Protein AF-A0A2H0P9A6-F1 (afdb_monomer)

Radius of gyration: 20.05 Å; Cα contacts (8 Å, |Δi|>4): 369; chains: 1; bounding box: 67×40×47 Å

Solvent-accessible surface area (backbone atoms only — not comparable to full-atom values): 10075 Å² total; per-residue (Å²): 142,82,85,82,81,81,79,81,75,88,81,71,80,74,63,60,64,73,68,28,63,44,79,43,73,36,46,84,89,43,34,37,61,56,49,18,56,70,42,28,70,55,41,87,53,41,65,61,36,49,79,64,38,89,69,97,57,93,54,85,59,66,42,59,58,75,40,78,40,44,36,51,47,84,50,37,31,44,60,74,51,48,28,30,29,72,39,68,37,82,55,30,33,30,27,52,64,94,47,92,63,74,41,80,54,51,77,70,37,77,40,39,48,51,19,33,43,33,20,35,76,91,4,37,36,28,39,34,38,70,85,56,65,68,31,36,38,36,46,51,12,29,34,30,36,37,30,68,88,57,98,26,44,31,35,44,77,42,68,46,72,52,58,92,85,61,46,70,38,64,72,79,80,81,78,78,130

Foldseek 3Di:
DDDDDPPDDPPDPPPLLQPQWDKDAAAVPDWLLNVLVQFFPDSVVSVVQVVQDDDPDPDSGGDDGGDITTHRNVGTDLQPFWKFFQDKDDAKWKDAQPDPDIDGDDGRDTAGAFIKIFAAPPMKIWIGGRSDDIKIFDHGWMKGAHGPPPPFGIETADDDMDDDPGGYHYDDDPPDD

Sequence (177 aa):
MVLLLMTAAPGRAASAAERSFQIVVVKPGDTMWAIANKYLKDPSRWDEILKHNRLPTRDPTVALPGMTLRVPVHLIKAQLRAAYLVYAINRVLYRRKDTASWKSGQLKLELFQGDTVRTLDGSKARVKLLDKEVLSLEPNSMAVIKPLGGGGDLELKAGSVFAGHARVVTASARVTP

Secondary structure (DSSP, 8-state):
------------GGGSGGG-EEEEEPPTT--HHHHHHHHBSSGGGHHHHHHT---SSS-TT---TT-EEEEEGGGB-GGG--EEEEEEES-EEEE-TT----EE--TT-EE-TT-EEEE-TT-EEEEEETTSPEEEE-TT-EEEEPPTTSS-SEEEEES-EE-SSS-EEE-------

Nearest PDB structures (foldseek):
  8zex-assembly1_A  TM=8.232E-01  e=4.909E-02  Escherichia coli
  5ix9-assembly1_A  TM=8.785E-01  e=4.909E-02  Marinomonas primoryensis
  8kea-assembly1_L  TM=5.862E-01  e=7.637E-02  unclassified Caudoviricetes
  7vcm-assembly2_B  TM=3.753E-01  e=5.098E-03  Aequorea victoria
  7vcm-assembly1_A  TM=3.754E-01  e=7.931E-03  Aequorea victoria

Mean predicted aligned error: 10.47 Å

Structure (mmCIF, N/CA/C/O backbone):
data_AF-A0A2H0P9A6-F1
#
_entry.id   AF-A0A2H0P9A6-F1
#
loop_
_atom_site.group_PDB
_atom_site.id
_atom_site.type_symbol
_atom_site.label_atom_id
_atom_site.label_alt_id
_atom_site.label_comp_id
_atom_site.label_asym_id
_atom_site.label_entity_id
_atom_site.label_seq_id
_atom_site.pdbx_PDB_ins_code
_atom_site.Cartn_x
_atom_site.Cartn_y
_atom_site.Cartn_z
_atom_site.occupancy
_atom_site.B_iso_or_equiv
_atom_site.auth_seq_id
_atom_site.auth_comp_id
_atom_site.auth_asym_id
_atom_site.auth_atom_id
_atom_site.pdbx_PDB_model_num
ATOM 1 N N . MET A 1 1 ? -46.552 26.566 -25.508 1.00 46.19 1 MET A N 1
ATOM 2 C CA . MET A 1 1 ? -46.021 25.244 -25.121 1.00 46.19 1 MET A CA 1
ATOM 3 C C . MET A 1 1 ? -44.805 24.956 -25.991 1.00 46.19 1 MET A C 1
ATOM 5 O O . MET A 1 1 ? -44.979 24.565 -27.133 1.00 46.19 1 MET A O 1
ATOM 9 N N . VAL A 1 2 ? -43.592 25.234 -25.507 1.00 38.06 2 VAL A N 1
ATOM 10 C CA . VAL A 1 2 ? -42.348 24.772 -26.146 1.00 38.06 2 VAL A CA 1
ATOM 11 C C . VAL A 1 2 ? -41.468 24.237 -25.025 1.00 38.06 2 VAL A C 1
ATOM 13 O O . VAL A 1 2 ? -40.989 24.983 -24.176 1.00 38.06 2 VAL A O 1
ATOM 16 N N . LEU A 1 3 ? -41.385 22.912 -24.975 1.00 41.00 3 LEU A N 1
ATOM 17 C CA . LEU A 1 3 ? -40.640 22.123 -24.008 1.00 41.00 3 LEU A CA 1
ATOM 18 C C . LEU A 1 3 ? -39.182 22.059 -24.481 1.00 41.00 3 LEU A C 1
ATOM 20 O O . LEU A 1 3 ? -38.892 21.422 -25.491 1.00 41.00 3 LEU A O 1
ATOM 24 N N . LEU A 1 4 ? -38.271 22.733 -23.780 1.00 42.53 4 LEU A N 1
ATOM 25 C CA . LEU A 1 4 ? -36.837 22.637 -24.046 1.00 42.53 4 LEU A CA 1
ATOM 26 C C . LEU A 1 4 ? -36.294 21.391 -23.328 1.00 42.53 4 LEU A C 1
ATOM 28 O O . LEU A 1 4 ? -36.087 21.409 -22.115 1.00 42.53 4 LEU A O 1
ATOM 32 N N . LEU A 1 5 ? -36.095 20.293 -24.064 1.00 45.34 5 LEU A N 1
ATOM 33 C CA . LEU A 1 5 ? -35.365 19.132 -23.552 1.00 45.34 5 LEU A CA 1
ATOM 34 C C . LEU A 1 5 ? -33.891 19.512 -23.351 1.00 45.34 5 LEU A C 1
ATOM 36 O O . LEU A 1 5 ? -33.127 19.634 -24.306 1.00 45.34 5 LEU A O 1
ATOM 40 N N . MET A 1 6 ? -33.483 19.654 -22.093 1.00 45.12 6 MET A N 1
ATOM 41 C CA . MET A 1 6 ? -32.078 19.617 -21.692 1.00 45.12 6 MET A CA 1
ATOM 42 C C . MET A 1 6 ? -31.588 18.167 -21.792 1.00 45.12 6 MET A C 1
ATOM 44 O O . MET A 1 6 ? -31.794 17.363 -20.885 1.00 45.12 6 MET A O 1
ATOM 48 N N . THR A 1 7 ? -30.956 17.804 -22.907 1.00 50.25 7 THR A N 1
ATOM 49 C CA . THR A 1 7 ? -30.223 16.537 -23.021 1.00 50.25 7 THR A CA 1
ATOM 50 C C . THR A 1 7 ? -28.985 16.593 -22.127 1.00 50.25 7 THR A C 1
ATOM 52 O O . THR A 1 7 ? -27.990 17.232 -22.469 1.00 50.25 7 THR A O 1
ATOM 55 N N . ALA A 1 8 ? -29.036 15.923 -20.977 1.00 51.16 8 ALA A N 1
ATOM 56 C CA . ALA A 1 8 ? -27.859 15.670 -20.157 1.00 51.16 8 ALA A CA 1
ATOM 57 C C . ALA A 1 8 ? -26.932 14.688 -20.894 1.00 51.16 8 ALA A C 1
ATOM 59 O O . ALA A 1 8 ? -27.245 13.507 -21.040 1.00 51.16 8 ALA A O 1
ATOM 60 N N . ALA A 1 9 ? -25.789 15.172 -21.382 1.00 50.53 9 ALA A N 1
ATOM 61 C CA . ALA A 1 9 ? -24.737 14.309 -21.907 1.00 50.53 9 ALA A CA 1
ATOM 62 C C . ALA A 1 9 ? -24.055 13.556 -20.744 1.00 50.53 9 ALA A C 1
ATOM 64 O O . ALA A 1 9 ? -23.668 14.196 -19.761 1.00 50.53 9 ALA A O 1
ATOM 65 N N . PRO A 1 10 ? -23.839 12.227 -20.828 1.00 47.88 10 PRO A N 1
ATOM 66 C CA . PRO A 1 10 ? -23.075 11.497 -19.826 1.00 47.88 10 PRO A CA 1
ATOM 67 C C . PRO A 1 10 ? -21.586 11.827 -20.008 1.00 47.88 10 PRO A C 1
ATOM 69 O O . PRO A 1 10 ? -20.850 11.192 -20.764 1.00 47.88 10 PRO A O 1
ATOM 72 N N . GLY A 1 11 ? -21.132 12.876 -19.329 1.00 45.59 11 GLY A N 1
ATOM 73 C CA . GLY A 1 11 ? -19.738 13.299 -19.301 1.00 45.59 11 GLY A CA 1
ATOM 74 C C . GLY A 1 11 ? -18.847 12.328 -18.522 1.00 45.59 11 GLY A C 1
ATOM 75 O O . GLY A 1 11 ? -18.598 12.510 -17.339 1.00 45.59 11 GLY A O 1
ATOM 76 N N . ARG A 1 12 ? -18.305 11.331 -19.228 1.00 50.91 12 ARG A N 1
ATOM 77 C CA . ARG A 1 12 ? -16.889 10.915 -19.155 1.00 50.91 12 ARG A CA 1
ATOM 78 C C . ARG A 1 12 ? -16.314 10.546 -17.772 1.00 50.91 12 ARG A C 1
ATOM 80 O O . ARG A 1 12 ? -15.232 10.996 -17.407 1.00 50.91 12 ARG A O 1
ATOM 87 N N . ALA A 1 13 ? -16.933 9.597 -17.071 1.00 46.88 13 ALA A N 1
ATOM 88 C CA . ALA A 1 13 ? -16.295 8.916 -15.933 1.00 46.88 13 ALA A CA 1
ATOM 89 C C . ALA A 1 13 ? -15.175 7.921 -16.343 1.00 46.88 13 ALA A C 1
ATOM 91 O O . ALA A 1 13 ? -14.408 7.465 -15.500 1.00 46.88 13 ALA A O 1
ATOM 92 N N . ALA A 1 14 ? -15.029 7.602 -17.637 1.00 43.25 14 ALA A N 1
ATOM 93 C CA . ALA A 1 14 ? -14.083 6.589 -18.125 1.00 43.25 14 ALA A CA 1
ATOM 94 C C . ALA A 1 14 ? -12.594 7.006 -18.106 1.00 43.25 14 ALA A C 1
ATOM 96 O O . ALA A 1 14 ? -11.722 6.169 -18.288 1.00 43.25 14 ALA A O 1
ATOM 97 N N . SER A 1 15 ? -12.261 8.280 -17.869 1.00 50.50 15 SER A N 1
ATOM 98 C CA . SER A 1 15 ? -10.919 8.799 -18.189 1.00 50.50 15 SER A CA 1
ATOM 99 C C . SER A 1 15 ? -9.924 8.860 -17.018 1.00 50.50 15 SER A C 1
ATOM 101 O O . SER A 1 15 ? -8.741 9.126 -17.236 1.00 50.50 15 SER A O 1
ATOM 103 N N . ALA A 1 16 ? -10.371 8.644 -15.778 1.00 48.28 16 ALA A N 1
ATOM 104 C CA . ALA A 1 16 ? -9.491 8.709 -14.606 1.00 48.28 16 ALA A CA 1
ATOM 105 C C . ALA A 1 16 ? -8.728 7.391 -14.380 1.00 48.28 16 ALA A C 1
ATOM 107 O O . ALA A 1 16 ? -7.517 7.421 -14.183 1.00 48.28 16 ALA A O 1
ATOM 108 N N . ALA A 1 17 ? -9.409 6.245 -14.506 1.00 47.06 17 ALA A N 1
ATOM 109 C CA . ALA A 1 17 ? -8.803 4.919 -14.338 1.00 47.06 17 ALA A CA 1
ATOM 110 C C . ALA A 1 17 ? -7.767 4.581 -15.432 1.00 47.06 17 ALA A C 1
ATOM 112 O O . ALA A 1 17 ? -6.837 3.810 -15.201 1.00 47.06 17 ALA A O 1
ATOM 113 N N . GLU A 1 18 ? -7.881 5.189 -16.618 1.00 51.94 18 GLU A N 1
ATOM 114 C CA . GLU A 1 18 ? -6.907 5.016 -17.705 1.00 51.94 18 GLU A CA 1
ATOM 115 C C . GLU A 1 18 ? -5.596 5.790 -17.477 1.00 51.94 18 GLU A C 1
ATOM 117 O O . GLU A 1 18 ? -4.582 5.454 -18.085 1.00 51.94 18 GLU A O 1
ATOM 122 N N . ARG A 1 19 ? -5.576 6.797 -16.588 1.00 61.22 19 ARG A N 1
ATOM 123 C CA . ARG A 1 19 ? -4.397 7.654 -16.337 1.00 61.22 19 ARG A CA 1
ATOM 124 C C . ARG A 1 19 ? -3.768 7.478 -14.955 1.00 61.22 19 ARG A C 1
ATOM 126 O O . ARG A 1 19 ? -2.897 8.264 -14.579 1.00 61.22 19 ARG A O 1
ATOM 133 N N . SER A 1 20 ? -4.178 6.470 -14.193 1.00 76.94 20 SER A N 1
ATOM 134 C CA . SER A 1 20 ? -3.507 6.106 -12.946 1.00 76.94 20 SER A CA 1
ATOM 135 C C . SER A 1 20 ? -2.128 5.513 -13.254 1.00 76.94 20 SER A C 1
ATOM 137 O O . SER A 1 20 ? -2.007 4.605 -14.082 1.00 76.94 20 SER A O 1
ATOM 139 N N . PHE A 1 21 ? -1.090 5.965 -12.546 1.00 83.50 21 PHE A N 1
ATOM 140 C CA . PHE A 1 21 ? 0.263 5.409 -12.640 1.00 83.50 21 PHE A CA 1
ATOM 141 C C . PHE A 1 21 ? 0.751 4.940 -11.269 1.00 83.50 21 PHE A C 1
ATOM 143 O O . PHE A 1 21 ? 0.582 5.649 -10.277 1.00 83.50 21 PHE A O 1
ATOM 150 N N . GLN A 1 22 ? 1.418 3.788 -11.229 1.00 85.38 22 GLN A N 1
ATOM 151 C CA . GLN A 1 22 ? 2.238 3.365 -10.097 1.00 85.38 22 GLN A CA 1
ATOM 152 C C . GLN A 1 22 ? 3.686 3.762 -10.350 1.00 85.38 22 GLN A C 1
ATOM 154 O O . GLN A 1 22 ? 4.204 3.561 -11.449 1.00 85.38 22 GLN A O 1
ATOM 159 N N . ILE A 1 23 ? 4.335 4.317 -9.330 1.00 87.12 23 ILE A N 1
ATOM 160 C CA . ILE A 1 23 ? 5.756 4.641 -9.390 1.00 87.12 23 ILE A CA 1
ATOM 161 C C . ILE A 1 23 ? 6.546 3.408 -8.963 1.00 87.12 23 ILE A C 1
ATOM 163 O O . ILE A 1 23 ? 6.385 2.919 -7.849 1.00 87.12 23 ILE A O 1
ATOM 167 N N . VAL A 1 24 ? 7.396 2.913 -9.855 1.00 86.50 24 VAL A N 1
ATOM 168 C CA . VAL A 1 24 ? 8.308 1.799 -9.604 1.00 86.50 24 VAL A CA 1
ATOM 169 C C . VAL A 1 24 ? 9.732 2.336 -9.598 1.00 86.50 24 VAL A C 1
ATOM 171 O O . VAL A 1 24 ? 10.164 2.953 -10.567 1.00 86.50 24 VAL A O 1
ATOM 174 N N . VAL A 1 25 ? 10.467 2.102 -8.511 1.00 87.56 25 VAL A N 1
ATOM 175 C CA . VAL A 1 25 ? 11.896 2.438 -8.431 1.00 87.56 25 VAL A CA 1
ATOM 176 C C . VAL A 1 25 ? 12.707 1.279 -8.994 1.00 87.56 25 VAL A C 1
ATOM 178 O O . VAL A 1 25 ? 12.562 0.142 -8.538 1.00 87.56 25 VAL A O 1
ATOM 181 N N . VAL A 1 26 ? 13.560 1.577 -9.968 1.00 86.06 26 VAL A N 1
ATOM 182 C CA . VAL A 1 26 ? 14.470 0.607 -10.580 1.00 86.06 26 VAL A CA 1
ATOM 183 C C . VAL A 1 26 ? 15.598 0.289 -9.611 1.00 86.06 26 VAL A C 1
ATOM 185 O O . VAL A 1 26 ? 16.267 1.196 -9.111 1.00 86.06 26 VAL A O 1
ATOM 188 N N . LYS A 1 27 ? 15.817 -0.995 -9.329 1.00 85.25 27 LYS A N 1
ATOM 189 C CA . LYS A 1 27 ? 16.903 -1.440 -8.451 1.00 85.25 27 LYS A CA 1
ATOM 190 C C . LYS A 1 27 ? 18.159 -1.784 -9.259 1.00 85.25 27 LYS A C 1
ATOM 192 O O . LYS A 1 27 ? 18.058 -2.074 -10.450 1.00 85.25 27 LYS A O 1
ATOM 197 N N . PRO A 1 28 ? 19.350 -1.777 -8.634 1.00 82.50 28 PRO A N 1
ATOM 198 C CA . PRO A 1 28 ? 20.557 -2.299 -9.269 1.00 82.50 28 PRO A CA 1
ATOM 199 C C . PRO A 1 28 ? 20.334 -3.719 -9.805 1.00 82.50 28 PRO A C 1
ATOM 201 O O . PRO A 1 28 ? 19.899 -4.592 -9.058 1.00 82.50 28 PRO A O 1
ATOM 204 N N . GLY A 1 29 ? 20.608 -3.929 -11.095 1.00 80.50 29 GLY A N 1
ATOM 205 C CA . GLY A 1 29 ? 20.412 -5.213 -11.781 1.00 80.50 29 GLY A CA 1
ATOM 206 C C . GLY A 1 29 ? 19.029 -5.427 -12.410 1.00 80.50 29 GLY A C 1
ATOM 207 O O . GLY A 1 29 ? 18.850 -6.414 -13.121 1.00 80.50 29 GLY A O 1
ATOM 208 N N . ASP A 1 30 ? 18.064 -4.522 -12.210 1.00 83.56 30 ASP A N 1
ATOM 209 C CA . ASP A 1 30 ? 16.788 -4.577 -12.928 1.00 83.56 30 ASP A CA 1
ATOM 210 C C . ASP A 1 30 ? 16.977 -4.158 -14.398 1.00 83.56 30 ASP A C 1
ATOM 212 O O . ASP A 1 30 ? 17.617 -3.154 -14.704 1.00 83.56 30 ASP A O 1
ATOM 216 N N . THR A 1 31 ? 16.359 -4.896 -15.320 1.00 84.62 31 THR A N 1
ATOM 217 C CA . THR A 1 31 ? 16.221 -4.508 -16.734 1.00 84.62 31 THR A CA 1
ATOM 218 C C . THR A 1 31 ? 14.779 -4.117 -17.034 1.00 84.62 31 THR A C 1
ATOM 220 O O . THR A 1 31 ? 13.865 -4.492 -16.294 1.00 84.62 31 THR A O 1
ATOM 223 N N . MET A 1 32 ? 14.533 -3.405 -18.141 1.00 83.94 32 MET A N 1
ATOM 224 C CA . MET A 1 32 ? 13.158 -3.064 -18.529 1.00 83.94 32 MET A CA 1
ATOM 225 C C . MET A 1 32 ? 12.298 -4.323 -18.697 1.00 83.94 32 MET A C 1
ATOM 227 O O . MET A 1 32 ? 11.159 -4.373 -18.237 1.00 83.94 32 MET A O 1
ATOM 231 N N . TRP A 1 33 ? 12.888 -5.379 -19.264 1.00 85.00 33 TRP A N 1
ATOM 232 C CA . TRP A 1 33 ? 12.245 -6.681 -19.397 1.00 85.00 33 TRP A CA 1
ATOM 233 C C . TRP A 1 33 ? 11.954 -7.333 -18.039 1.00 85.00 33 TRP A C 1
ATOM 235 O O . TRP A 1 33 ? 10.846 -7.815 -17.821 1.00 85.00 33 TRP A O 1
ATOM 245 N N . ALA A 1 34 ? 12.896 -7.307 -17.090 1.00 87.12 34 ALA A N 1
ATOM 246 C CA . ALA A 1 34 ? 12.676 -7.869 -15.756 1.00 87.12 34 ALA A CA 1
ATOM 247 C C . ALA A 1 34 ? 11.568 -7.123 -14.994 1.00 87.12 34 ALA A C 1
ATOM 249 O O . ALA A 1 34 ? 10.718 -7.747 -14.353 1.00 87.12 34 ALA A O 1
ATOM 250 N N . ILE A 1 35 ? 11.528 -5.792 -15.107 1.00 87.56 35 ILE A N 1
ATOM 251 C CA . ILE A 1 35 ? 10.470 -4.950 -14.536 1.00 87.56 35 ILE A CA 1
ATOM 252 C C . ILE A 1 35 ? 9.131 -5.287 -15.190 1.00 87.56 35 ILE A C 1
ATOM 254 O O . ILE A 1 35 ? 8.151 -5.537 -14.487 1.00 87.56 35 ILE A O 1
ATOM 258 N N . ALA A 1 36 ? 9.085 -5.356 -16.518 1.00 88.44 36 ALA A N 1
ATOM 259 C CA . ALA A 1 36 ? 7.877 -5.711 -17.243 1.00 88.44 36 ALA A CA 1
ATOM 260 C C . ALA A 1 36 ? 7.364 -7.099 -16.837 1.00 88.44 36 ALA A C 1
ATOM 262 O O . ALA A 1 36 ? 6.202 -7.247 -16.468 1.00 88.44 36 ALA A O 1
ATOM 263 N N . ASN A 1 37 ? 8.252 -8.092 -16.786 1.00 89.25 37 ASN A N 1
ATOM 264 C CA . ASN A 1 37 ? 7.927 -9.453 -16.377 1.00 89.25 37 ASN A CA 1
ATOM 265 C C . ASN A 1 37 ? 7.405 -9.530 -14.937 1.00 89.25 37 ASN A C 1
ATOM 267 O O . ASN A 1 37 ? 6.479 -10.286 -14.623 1.00 89.25 37 ASN A O 1
ATOM 271 N N . LYS A 1 38 ? 7.969 -8.714 -14.046 1.00 87.75 38 LYS A N 1
ATOM 272 C CA . LYS A 1 38 ? 7.535 -8.636 -12.657 1.00 87.75 38 LYS A CA 1
ATOM 273 C C . LYS A 1 38 ? 6.156 -7.997 -12.548 1.00 87.75 38 LYS A C 1
ATOM 275 O O . LYS A 1 38 ? 5.247 -8.648 -12.033 1.00 87.75 38 LYS A O 1
ATOM 280 N N . TYR A 1 39 ? 5.993 -6.770 -13.045 1.00 87.19 39 TYR A N 1
ATOM 281 C CA . TYR A 1 39 ? 4.834 -5.921 -12.763 1.00 87.19 39 TYR A CA 1
ATOM 282 C C . TYR A 1 39 ? 3.679 -6.058 -13.759 1.00 87.19 39 TYR A C 1
ATOM 284 O O . TYR A 1 39 ? 2.529 -5.987 -13.328 1.00 87.19 39 TYR A O 1
ATOM 292 N N . LEU A 1 40 ? 3.936 -6.246 -15.056 1.00 89.00 40 LEU A N 1
ATOM 293 C CA . LEU A 1 40 ? 2.892 -6.222 -16.087 1.00 89.00 40 LEU A CA 1
ATOM 294 C C . LEU A 1 40 ? 2.152 -7.550 -16.192 1.00 89.00 40 LEU A C 1
ATOM 296 O O . LEU A 1 40 ? 2.744 -8.616 -16.073 1.00 89.00 40 LEU A O 1
ATOM 300 N N . LYS A 1 41 ? 0.850 -7.490 -16.479 1.00 88.88 41 LYS A N 1
ATOM 301 C CA . LYS A 1 41 ? 0.044 -8.666 -16.840 1.00 88.88 41 LYS A CA 1
ATOM 302 C C . LYS A 1 41 ? 0.598 -9.368 -18.081 1.00 88.88 41 LYS A C 1
ATOM 304 O O . LYS A 1 41 ? 0.613 -10.590 -18.117 1.00 88.88 41 LYS A O 1
ATOM 309 N N . ASP A 1 42 ? 1.047 -8.576 -19.052 1.00 89.00 42 ASP A N 1
ATOM 310 C CA . ASP A 1 42 ? 1.688 -9.019 -20.288 1.00 89.00 42 ASP A CA 1
ATOM 311 C C . ASP A 1 42 ? 3.087 -8.379 -20.372 1.00 89.00 42 ASP A C 1
ATOM 313 O O . ASP A 1 42 ? 3.185 -7.167 -20.601 1.00 89.00 42 ASP A O 1
ATOM 317 N N . PRO A 1 43 ? 4.165 -9.155 -20.151 1.00 87.31 43 PRO A N 1
ATOM 318 C CA . PRO A 1 43 ? 5.541 -8.659 -20.198 1.00 87.31 43 PRO A CA 1
ATOM 319 C C . PRO A 1 43 ? 5.940 -8.074 -21.558 1.00 87.31 43 PRO A C 1
ATOM 321 O O . PRO A 1 43 ? 6.826 -7.225 -21.618 1.00 87.31 43 PRO A O 1
ATOM 324 N N . SER A 1 44 ? 5.273 -8.485 -22.643 1.00 87.31 44 SER A N 1
ATOM 325 C CA . SER A 1 44 ? 5.554 -8.013 -24.006 1.00 87.31 44 SER A CA 1
ATOM 326 C C . SER A 1 44 ? 5.175 -6.545 -24.202 1.00 87.31 44 SER A C 1
ATOM 328 O O . SER A 1 44 ? 5.642 -5.910 -25.135 1.00 87.31 44 SER A O 1
ATOM 330 N N . ARG A 1 45 ? 4.362 -5.979 -23.300 1.00 87.44 45 ARG A N 1
ATOM 331 C CA . ARG A 1 45 ? 3.918 -4.575 -23.330 1.00 87.44 45 ARG A CA 1
ATOM 332 C C . ARG A 1 45 ? 4.857 -3.629 -22.589 1.00 87.44 45 ARG A C 1
ATOM 334 O O . ARG A 1 45 ? 4.429 -2.586 -22.097 1.00 87.44 45 ARG A O 1
ATOM 341 N N . TRP A 1 46 ? 6.128 -3.984 -22.467 1.00 86.12 46 TRP A N 1
ATOM 342 C CA . TRP A 1 46 ? 7.132 -3.120 -21.854 1.00 86.12 46 TRP A CA 1
ATOM 343 C C . TRP A 1 46 ? 7.258 -1.774 -22.596 1.00 86.12 46 TRP A C 1
ATOM 345 O O . TRP A 1 46 ? 7.483 -0.753 -21.948 1.00 86.12 46 TRP A O 1
ATOM 355 N N . ASP A 1 47 ? 6.979 -1.729 -23.905 1.00 85.12 47 ASP A N 1
ATOM 356 C CA . ASP A 1 47 ? 6.900 -0.494 -24.701 1.00 85.12 47 ASP A CA 1
ATOM 357 C C . ASP A 1 47 ? 5.858 0.508 -24.178 1.00 85.12 47 ASP A C 1
ATOM 359 O O . ASP A 1 47 ? 6.043 1.721 -24.274 1.00 85.12 47 ASP A O 1
ATOM 363 N N . GLU A 1 48 ? 4.765 0.034 -23.572 1.00 86.69 48 GLU A N 1
ATOM 364 C CA . GLU A 1 48 ? 3.761 0.915 -22.965 1.00 86.69 48 GLU A CA 1
ATOM 365 C C . GLU A 1 48 ? 4.344 1.678 -21.771 1.00 86.69 48 GLU A C 1
ATOM 367 O O . GLU A 1 48 ? 4.003 2.838 -21.547 1.00 86.69 48 GLU A O 1
ATOM 372 N N . ILE A 1 49 ? 5.274 1.069 -21.023 1.00 86.12 49 ILE A N 1
ATOM 373 C CA . ILE A 1 49 ? 6.001 1.770 -19.959 1.00 86.12 49 ILE A CA 1
ATOM 374 C C . ILE A 1 49 ? 6.815 2.912 -20.580 1.00 86.12 49 ILE A C 1
ATOM 376 O O . ILE A 1 49 ? 6.792 4.026 -20.059 1.00 86.12 49 ILE A O 1
ATOM 380 N N . LEU A 1 50 ? 7.479 2.685 -21.717 1.00 83.62 50 LEU A N 1
ATOM 381 C CA . LEU A 1 50 ? 8.275 3.714 -22.395 1.00 83.62 50 LEU A CA 1
ATOM 382 C C . LEU A 1 50 ? 7.439 4.891 -22.886 1.00 83.62 50 LEU A C 1
ATOM 384 O O . LEU A 1 50 ? 7.845 6.037 -22.722 1.00 83.62 50 LEU A O 1
ATOM 388 N N . LYS A 1 51 ? 6.237 4.643 -23.414 1.00 84.94 51 LYS A N 1
ATOM 389 C CA . LYS A 1 51 ? 5.332 5.717 -23.868 1.00 84.94 51 LYS A CA 1
ATOM 390 C C . LYS A 1 51 ? 5.011 6.733 -22.767 1.00 84.94 51 LYS A C 1
ATOM 392 O O . LYS A 1 51 ? 4.712 7.890 -23.058 1.00 84.94 51 LYS 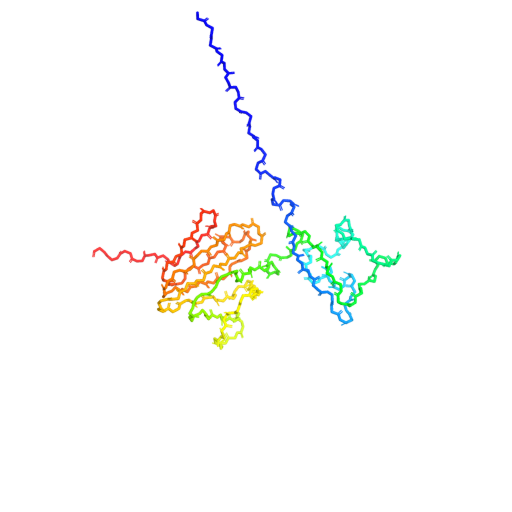A O 1
ATOM 397 N N . HIS A 1 52 ? 5.093 6.318 -21.503 1.00 84.06 52 HIS A N 1
ATOM 398 C CA . HIS A 1 52 ? 4.802 7.155 -20.341 1.00 84.06 52 HIS A CA 1
ATOM 399 C C . HIS A 1 52 ? 6.042 7.615 -19.562 1.00 84.06 52 HIS A C 1
ATOM 401 O O . HIS A 1 52 ? 5.898 8.365 -18.591 1.00 84.06 52 HIS A O 1
ATOM 407 N N . ASN A 1 53 ? 7.249 7.211 -19.973 1.00 83.94 53 ASN A N 1
ATOM 408 C CA . ASN A 1 53 ? 8.499 7.533 -19.289 1.00 83.94 53 ASN A CA 1
ATOM 409 C C . ASN A 1 53 ? 9.538 8.084 -20.261 1.00 83.94 53 ASN A C 1
ATOM 411 O O . ASN A 1 53 ? 9.843 7.484 -21.284 1.00 83.94 53 ASN A O 1
ATOM 415 N N . ARG A 1 54 ? 10.141 9.221 -19.911 1.00 76.50 54 ARG A N 1
ATOM 416 C CA . ARG A 1 54 ? 11.278 9.759 -20.663 1.00 76.50 54 ARG A CA 1
ATOM 417 C C . ARG A 1 54 ? 12.550 9.122 -20.126 1.00 76.50 54 ARG A C 1
ATOM 419 O O . ARG A 1 54 ? 12.992 9.481 -19.037 1.00 76.50 54 ARG A O 1
ATOM 426 N N . LEU A 1 55 ? 13.097 8.159 -20.863 1.00 74.19 55 LEU A N 1
ATOM 427 C CA . LEU A 1 55 ? 14.359 7.541 -20.479 1.00 74.19 55 LEU A CA 1
ATOM 428 C C . LEU A 1 55 ? 15.527 8.512 -20.709 1.00 74.19 55 LEU A C 1
ATOM 430 O O . LEU A 1 55 ? 15.545 9.225 -21.712 1.00 74.19 55 LEU A O 1
ATOM 434 N N . PRO A 1 56 ? 16.514 8.533 -19.799 1.00 66.38 56 PRO A N 1
ATOM 435 C CA . PRO A 1 56 ? 17.724 9.339 -19.953 1.00 66.38 56 PRO A CA 1
ATOM 436 C C . PRO A 1 56 ? 18.724 8.733 -20.952 1.00 66.38 56 PRO A C 1
ATOM 438 O O . PRO A 1 56 ? 19.713 9.374 -21.290 1.00 66.38 56 PRO A O 1
ATOM 441 N N . THR A 1 57 ? 18.488 7.500 -21.406 1.00 66.19 57 THR A N 1
ATOM 442 C CA . THR A 1 57 ? 19.343 6.771 -22.347 1.00 66.19 57 THR A CA 1
ATOM 443 C C . THR A 1 57 ? 18.662 6.613 -23.706 1.00 66.19 57 THR A C 1
ATOM 445 O O . THR A 1 57 ? 17.434 6.624 -23.803 1.00 66.19 57 THR A O 1
ATOM 448 N N . ARG A 1 58 ? 19.477 6.451 -24.755 1.00 67.06 58 ARG A N 1
ATOM 449 C CA . ARG A 1 58 ? 19.021 6.098 -26.106 1.00 67.06 58 ARG A CA 1
ATOM 450 C C . ARG A 1 58 ? 18.602 4.633 -26.215 1.00 67.06 58 ARG A C 1
ATOM 452 O O . ARG A 1 58 ? 17.840 4.312 -27.118 1.00 67.06 58 ARG A O 1
ATOM 459 N N . ASP A 1 59 ? 19.066 3.783 -25.297 1.00 72.94 59 ASP A N 1
ATOM 460 C CA . ASP A 1 59 ? 18.759 2.354 -25.270 1.00 72.94 59 ASP A CA 1
ATOM 461 C C . ASP A 1 59 ? 17.475 2.071 -24.470 1.00 72.94 59 ASP A C 1
ATOM 463 O O . ASP A 1 59 ? 17.489 2.119 -23.237 1.00 72.94 59 ASP A O 1
ATOM 467 N N . PRO A 1 60 ? 16.354 1.729 -25.131 1.00 68.50 60 PRO A N 1
ATOM 468 C CA . PRO A 1 60 ? 15.054 1.564 -24.477 1.00 68.50 60 PRO A CA 1
ATOM 469 C C . PRO A 1 60 ? 14.962 0.332 -23.558 1.00 68.50 60 PRO A C 1
ATOM 471 O O . PRO A 1 60 ? 14.027 0.203 -22.768 1.00 68.50 60 PRO A O 1
ATOM 474 N N . THR A 1 61 ? 15.926 -0.583 -23.652 1.00 70.44 61 THR A N 1
ATOM 475 C CA . THR A 1 61 ? 15.988 -1.837 -22.885 1.00 70.44 61 THR A CA 1
ATOM 476 C C . THR A 1 61 ? 16.660 -1.663 -21.520 1.00 70.44 61 THR A C 1
ATOM 478 O O . THR A 1 61 ? 16.446 -2.476 -20.610 1.00 70.44 61 THR A O 1
ATOM 481 N N . VAL A 1 62 ? 17.453 -0.600 -21.354 1.00 72.56 62 VAL A N 1
ATOM 482 C CA . VAL A 1 62 ? 18.256 -0.358 -20.155 1.00 72.56 62 VAL A CA 1
ATOM 483 C C . VAL A 1 62 ? 17.444 0.440 -19.144 1.00 72.56 62 VAL A C 1
ATOM 485 O O . VAL A 1 62 ? 17.063 1.588 -19.373 1.00 72.56 6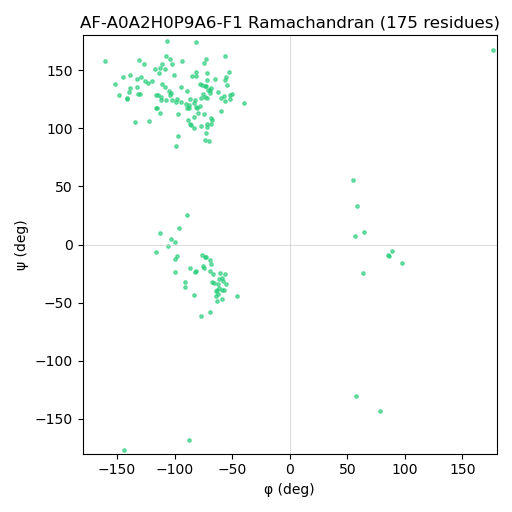2 VAL A O 1
ATOM 488 N N . ALA A 1 63 ? 17.209 -0.174 -17.986 1.00 76.00 63 ALA A N 1
ATOM 489 C CA . ALA A 1 63 ? 16.625 0.499 -16.844 1.00 76.00 63 ALA A CA 1
ATOM 490 C C . ALA A 1 63 ? 17.749 0.953 -15.898 1.00 76.00 63 ALA A C 1
ATOM 492 O O . ALA A 1 63 ? 18.439 0.122 -15.315 1.00 76.00 63 ALA A O 1
ATOM 493 N N . LEU A 1 64 ? 17.962 2.266 -15.755 1.00 78.81 64 LEU A N 1
ATOM 494 C CA . LEU A 1 64 ? 19.029 2.771 -14.887 1.00 78.81 64 LEU A CA 1
ATOM 495 C C . LEU A 1 64 ? 18.639 2.651 -13.403 1.00 78.81 64 LEU A C 1
ATOM 497 O O . LEU A 1 64 ? 17.567 3.129 -13.021 1.00 78.81 64 LEU A O 1
ATOM 501 N N . PRO A 1 65 ? 19.496 2.070 -12.545 1.00 81.00 65 PRO A N 1
ATOM 502 C CA . PRO A 1 65 ? 19.234 1.986 -11.114 1.00 81.00 65 PRO A CA 1
ATOM 503 C C . PRO A 1 65 ? 18.948 3.359 -10.496 1.00 81.00 65 PRO A C 1
ATOM 505 O O . PRO A 1 65 ? 19.615 4.345 -10.799 1.00 81.00 65 PRO A O 1
ATOM 508 N N . GLY A 1 66 ? 17.951 3.421 -9.615 1.00 81.62 66 GLY A N 1
ATOM 509 C CA . GLY A 1 66 ? 17.527 4.649 -8.942 1.00 81.62 66 GLY A CA 1
ATOM 510 C C . GLY A 1 66 ? 16.519 5.496 -9.723 1.00 81.62 66 GLY A C 1
ATOM 511 O O . GLY A 1 66 ? 15.925 6.402 -9.138 1.00 81.62 66 GLY A O 1
ATOM 512 N N . MET A 1 67 ? 16.254 5.200 -11.001 1.00 84.56 67 MET A N 1
ATOM 513 C CA . MET A 1 67 ? 15.217 5.922 -11.739 1.00 84.56 67 MET A CA 1
ATOM 514 C C . MET A 1 67 ? 13.806 5.493 -11.316 1.00 84.56 67 MET A C 1
ATOM 516 O O . MET A 1 67 ? 13.581 4.381 -10.831 1.00 84.56 67 MET A O 1
ATOM 520 N N . THR A 1 68 ? 12.838 6.383 -11.531 1.00 87.06 68 THR A N 1
ATOM 521 C CA . THR A 1 68 ? 11.422 6.133 -11.246 1.00 87.06 68 THR A CA 1
ATOM 522 C C . THR A 1 68 ? 10.647 5.941 -12.542 1.00 87.06 68 THR A C 1
ATOM 524 O O . THR A 1 68 ? 10.660 6.796 -13.422 1.00 87.06 68 THR A O 1
ATOM 527 N N . LEU A 1 69 ? 9.960 4.807 -12.654 1.00 87.25 69 LEU A N 1
ATOM 528 C CA . LEU A 1 69 ? 9.113 4.464 -13.788 1.00 87.25 69 LEU A CA 1
ATOM 529 C C . LEU A 1 69 ? 7.642 4.630 -13.423 1.00 87.25 69 LEU A C 1
ATOM 531 O O . LEU A 1 69 ? 7.161 4.081 -12.435 1.00 87.25 69 LEU A O 1
ATOM 535 N N . ARG A 1 70 ? 6.917 5.364 -14.259 1.00 87.88 70 ARG A N 1
ATOM 536 C CA . ARG A 1 70 ? 5.464 5.519 -14.229 1.00 87.88 70 ARG A CA 1
ATOM 537 C C . ARG A 1 70 ? 4.844 4.369 -15.007 1.00 87.88 70 ARG A C 1
ATOM 539 O O . ARG A 1 70 ? 4.861 4.375 -16.234 1.00 87.88 70 ARG A O 1
ATOM 546 N N . VAL A 1 71 ? 4.303 3.383 -14.309 1.00 88.31 71 VAL A N 1
ATOM 547 C CA . VAL A 1 71 ? 3.677 2.215 -14.937 1.00 88.31 71 VAL A CA 1
ATOM 548 C C . VAL A 1 71 ? 2.154 2.378 -14.893 1.00 88.31 71 VAL A C 1
ATOM 550 O O . VAL A 1 71 ? 1.613 2.564 -13.800 1.00 88.31 71 VAL A O 1
ATOM 553 N N . PRO A 1 72 ? 1.437 2.323 -16.033 1.00 87.19 72 PRO A N 1
ATOM 554 C CA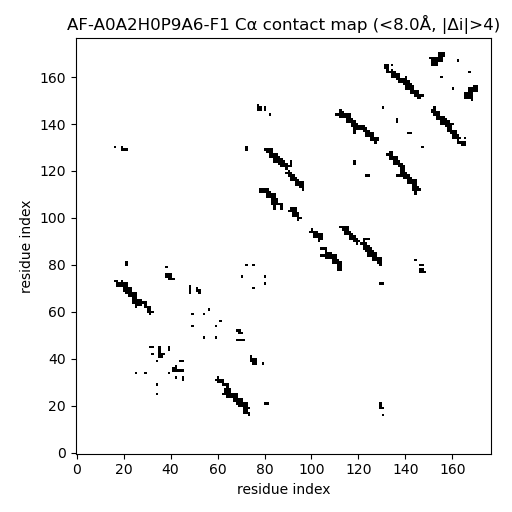 . PRO A 1 72 ? -0.022 2.416 -16.040 1.00 87.19 72 PRO A CA 1
ATOM 555 C C . PRO A 1 72 ? -0.669 1.293 -15.225 1.00 87.19 72 PRO A C 1
ATOM 557 O O . PRO A 1 72 ? -0.424 0.111 -15.470 1.00 87.19 72 PRO A O 1
ATOM 560 N N . VAL A 1 73 ? -1.535 1.639 -14.273 1.00 83.62 73 VAL A N 1
ATOM 561 C CA . VAL A 1 73 ? -2.087 0.673 -13.299 1.00 83.62 73 VAL A CA 1
ATOM 562 C C . VAL A 1 73 ? -2.898 -0.433 -13.964 1.00 83.62 73 VAL A C 1
ATOM 564 O O . VAL A 1 73 ? -2.857 -1.591 -13.537 1.00 83.62 73 VAL A O 1
ATOM 567 N N . HIS A 1 74 ? -3.598 -0.116 -15.054 1.00 83.38 74 HIS A N 1
ATOM 568 C CA . HIS A 1 74 ? -4.396 -1.085 -15.799 1.00 83.38 74 HIS A CA 1
ATOM 569 C C . HIS A 1 74 ? -3.546 -2.236 -16.377 1.00 83.38 74 HIS A C 1
ATOM 571 O O . HIS A 1 74 ? -4.037 -3.374 -16.428 1.00 83.38 74 HIS A O 1
ATOM 577 N N . LEU A 1 75 ? -2.271 -1.975 -16.702 1.00 87.06 75 LEU A N 1
ATOM 578 C CA . LEU A 1 75 ? -1.303 -2.969 -17.175 1.00 87.06 75 LEU A CA 1
ATOM 579 C C . LEU A 1 75 ? -0.669 -3.776 -16.036 1.00 87.06 75 LEU A C 1
ATOM 581 O O . LEU A 1 75 ? -0.217 -4.893 -16.272 1.00 87.06 75 LEU A O 1
ATOM 585 N N . ILE A 1 76 ? -0.658 -3.257 -14.804 1.00 87.06 76 ILE A N 1
ATOM 586 C CA . ILE A 1 76 ? -0.043 -3.926 -13.649 1.00 87.06 76 ILE A CA 1
ATOM 587 C C . ILE A 1 76 ? -0.905 -5.106 -13.192 1.00 87.06 76 ILE A C 1
ATOM 589 O O . ILE A 1 76 ? -2.136 -4.993 -13.071 1.00 87.06 76 ILE A O 1
ATOM 593 N N . LYS A 1 77 ? -0.247 -6.232 -12.897 1.00 84.94 77 LYS A N 1
ATOM 594 C CA . LYS A 1 77 ? -0.818 -7.408 -12.229 1.00 84.94 77 LYS A CA 1
ATOM 595 C C . LYS A 1 77 ? -1.563 -6.978 -10.965 1.00 84.94 77 LYS A C 1
ATOM 597 O O . LYS A 1 77 ? -1.011 -6.259 -10.138 1.00 84.94 77 LYS A O 1
ATOM 602 N N . ALA A 1 78 ? -2.809 -7.419 -10.794 1.00 77.81 78 ALA A N 1
ATOM 603 C CA . ALA A 1 78 ? -3.681 -6.925 -9.723 1.00 77.81 78 ALA A CA 1
ATOM 604 C C . ALA A 1 78 ? -3.065 -7.079 -8.318 1.00 77.81 78 ALA A C 1
ATOM 606 O O . ALA A 1 78 ? -3.242 -6.206 -7.474 1.00 77.81 78 ALA A O 1
ATOM 607 N N . GLN A 1 79 ? -2.283 -8.138 -8.104 1.00 74.69 79 GLN A N 1
ATOM 608 C CA . GLN A 1 79 ? -1.586 -8.427 -6.852 1.00 74.69 79 GLN A CA 1
ATOM 609 C C . GLN A 1 79 ? -0.429 -7.471 -6.518 1.00 74.69 79 GLN A C 1
ATOM 611 O O . GLN A 1 79 ? -0.054 -7.350 -5.355 1.00 74.69 79 GLN A O 1
ATOM 616 N N . LEU A 1 80 ? 0.141 -6.796 -7.523 1.00 80.56 80 LEU A N 1
ATOM 617 C CA . LEU A 1 80 ? 1.272 -5.870 -7.366 1.00 80.56 80 LEU A CA 1
ATOM 618 C C . LEU A 1 80 ? 0.848 -4.400 -7.336 1.00 80.56 80 LEU A C 1
ATOM 620 O O . LEU A 1 80 ? 1.700 -3.514 -7.24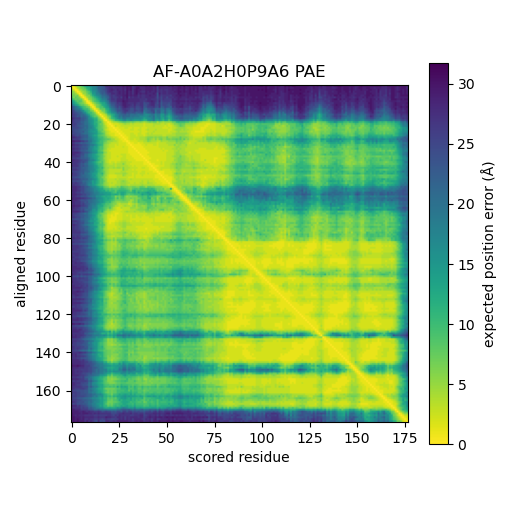1 1.00 80.56 80 LEU A O 1
ATOM 624 N N . ARG A 1 81 ? -0.459 -4.135 -7.414 1.00 82.44 81 ARG A N 1
ATOM 625 C CA . ARG A 1 81 ? -1.007 -2.793 -7.245 1.00 82.44 81 ARG A CA 1
ATOM 626 C C . ARG A 1 81 ? -0.963 -2.441 -5.768 1.00 82.44 81 ARG A C 1
ATOM 628 O O . ARG A 1 81 ? -1.651 -3.068 -4.964 1.00 82.44 81 ARG A O 1
ATOM 635 N N . ALA A 1 82 ? -0.129 -1.473 -5.418 1.00 82.12 82 ALA A N 1
ATOM 636 C CA . ALA A 1 82 ? 0.016 -1.051 -4.036 1.00 82.12 82 ALA A CA 1
ATOM 637 C C . ALA A 1 82 ? -1.212 -0.252 -3.554 1.00 82.12 82 ALA A C 1
ATOM 639 O O . ALA A 1 82 ? -1.984 0.325 -4.319 1.00 82.12 82 ALA A O 1
ATOM 640 N N . ALA A 1 83 ? -1.382 -0.191 -2.247 1.00 89.50 83 ALA A N 1
ATOM 641 C CA . ALA A 1 83 ? -2.116 0.848 -1.555 1.00 89.50 83 ALA A CA 1
ATOM 642 C C . ALA A 1 83 ? -1.128 1.582 -0.649 1.00 89.50 83 ALA A C 1
ATOM 644 O O . ALA A 1 83 ? -0.147 1.000 -0.191 1.00 89.50 83 ALA A O 1
ATOM 645 N N . TYR A 1 84 ? -1.371 2.858 -0.386 1.00 92.06 84 TYR A N 1
ATOM 646 C CA . TYR A 1 84 ? -0.450 3.682 0.387 1.00 92.06 84 TYR A CA 1
ATOM 647 C C . TYR A 1 84 ? -1.090 4.102 1.698 1.00 92.06 84 TYR A C 1
ATOM 649 O O . TYR A 1 84 ? -2.183 4.670 1.707 1.00 92.06 84 TYR A O 1
ATOM 657 N N . LEU A 1 85 ? -0.390 3.886 2.809 1.00 94.19 85 LEU A N 1
ATOM 658 C CA . LEU A 1 85 ? -0.753 4.510 4.075 1.00 94.19 85 LEU A CA 1
ATOM 659 C C . LEU A 1 85 ? -0.416 6.005 3.990 1.00 94.19 85 LEU A C 1
ATOM 661 O O . LEU A 1 85 ? 0.749 6.399 4.040 1.00 94.19 85 LEU A O 1
ATOM 665 N N . VAL A 1 86 ? -1.435 6.841 3.809 1.00 94.88 86 VAL A N 1
ATOM 666 C CA . VAL A 1 86 ? -1.278 8.293 3.600 1.00 94.88 86 VAL A CA 1
ATOM 667 C C . VAL A 1 86 ? -1.525 9.106 4.864 1.00 94.88 86 VAL A C 1
ATOM 669 O O . VAL A 1 86 ? -1.210 10.291 4.904 1.00 94.88 86 VAL A O 1
ATOM 672 N N . TYR A 1 87 ? -2.079 8.477 5.896 1.00 95.44 87 TYR A N 1
ATOM 673 C CA . TYR A 1 87 ? -2.290 9.082 7.202 1.00 95.44 87 TYR A CA 1
ATOM 674 C C . TYR A 1 87 ? -2.268 8.000 8.273 1.00 95.44 87 TYR A C 1
ATOM 676 O O . TYR A 1 87 ? -2.861 6.937 8.083 1.00 95.44 87 TYR A O 1
ATOM 684 N N . ALA A 1 88 ? -1.620 8.281 9.395 1.00 96.25 88 ALA A N 1
ATOM 685 C CA . ALA A 1 88 ? -1.608 7.418 10.562 1.00 96.25 88 ALA A CA 1
ATOM 686 C C . ALA A 1 88 ? -1.505 8.287 11.817 1.00 96.25 88 ALA A C 1
ATOM 688 O O . ALA A 1 88 ? -0.621 9.136 11.905 1.00 96.25 88 ALA A O 1
ATOM 689 N N . ILE A 1 89 ? -2.404 8.065 12.771 1.00 94.94 89 ILE A N 1
ATOM 690 C CA . ILE A 1 89 ? -2.336 8.632 14.118 1.00 94.94 89 ILE A CA 1
ATOM 691 C C . ILE A 1 89 ? -2.261 7.500 15.132 1.00 94.94 89 ILE A C 1
ATOM 693 O O . ILE A 1 89 ? -2.969 6.496 15.008 1.00 94.94 89 ILE A O 1
ATOM 697 N N . ASN A 1 90 ? -1.440 7.720 16.160 1.00 95.88 90 ASN A N 1
ATOM 698 C CA . ASN A 1 90 ? -1.203 6.796 17.260 1.00 95.88 90 ASN A CA 1
ATOM 699 C C . ASN A 1 90 ? -0.695 5.442 16.751 1.00 95.88 90 ASN A C 1
ATOM 701 O O . ASN A 1 90 ? 0.272 5.382 15.988 1.00 95.88 90 ASN A O 1
ATOM 705 N N . ARG A 1 91 ? -1.294 4.337 17.197 1.00 95.94 91 ARG A N 1
ATOM 706 C CA . ARG A 1 91 ? -0.765 2.994 16.971 1.00 95.94 91 ARG A CA 1
ATOM 707 C C . ARG A 1 91 ? -1.477 2.330 15.794 1.00 95.94 91 ARG A C 1
ATOM 709 O O . ARG A 1 91 ? -2.416 1.550 15.958 1.00 95.94 91 ARG A O 1
ATOM 716 N N . VAL A 1 92 ? -0.979 2.633 14.597 1.00 97.75 92 VAL A N 1
ATOM 717 C CA . VAL A 1 92 ? -1.331 1.933 13.355 1.00 97.75 92 VAL A CA 1
ATOM 718 C C . VAL A 1 92 ? -0.305 0.839 13.100 1.00 97.75 92 VAL A C 1
ATOM 720 O O . VAL A 1 92 ? 0.893 1.099 13.001 1.00 97.75 92 VAL A O 1
ATOM 723 N N . LEU A 1 93 ? -0.773 -0.396 12.992 1.00 97.62 93 LEU A N 1
ATOM 724 C CA . LEU A 1 93 ? 0.052 -1.565 12.734 1.00 97.62 93 LEU A CA 1
ATOM 725 C C . LEU A 1 93 ? -0.258 -2.129 11.353 1.00 97.62 93 LEU A C 1
ATOM 727 O O . LEU A 1 93 ? -1.383 -2.034 10.861 1.00 97.62 93 LEU A O 1
ATOM 731 N N . TYR A 1 94 ? 0.730 -2.772 10.749 1.00 97.31 94 TYR A N 1
ATOM 732 C CA . TYR A 1 94 ? 0.540 -3.576 9.557 1.00 97.31 94 TYR A CA 1
ATOM 733 C C . TYR A 1 94 ? 1.189 -4.946 9.715 1.00 97.31 94 TYR A C 1
ATOM 735 O O . TYR A 1 94 ? 2.095 -5.143 10.528 1.00 97.31 94 TYR A O 1
ATOM 743 N N . ARG A 1 95 ? 0.726 -5.898 8.915 1.00 96.06 95 ARG A N 1
ATOM 744 C CA . ARG A 1 95 ? 1.266 -7.253 8.843 1.00 96.06 95 ARG A CA 1
ATOM 745 C C . ARG A 1 95 ? 1.296 -7.692 7.386 1.00 96.06 95 ARG A C 1
ATOM 747 O O . ARG A 1 95 ? 0.290 -7.531 6.693 1.00 96.06 95 ARG A O 1
ATOM 754 N N . ARG A 1 96 ? 2.429 -8.234 6.924 1.00 94.75 96 ARG A N 1
ATOM 755 C CA . ARG A 1 96 ? 2.518 -8.801 5.568 1.00 94.75 96 ARG A CA 1
ATOM 756 C C . ARG A 1 96 ? 1.736 -10.104 5.502 1.00 94.75 96 ARG A C 1
ATOM 758 O O . ARG A 1 96 ? 1.722 -10.833 6.493 1.00 94.75 96 ARG A O 1
ATOM 765 N N . LYS A 1 97 ? 1.150 -10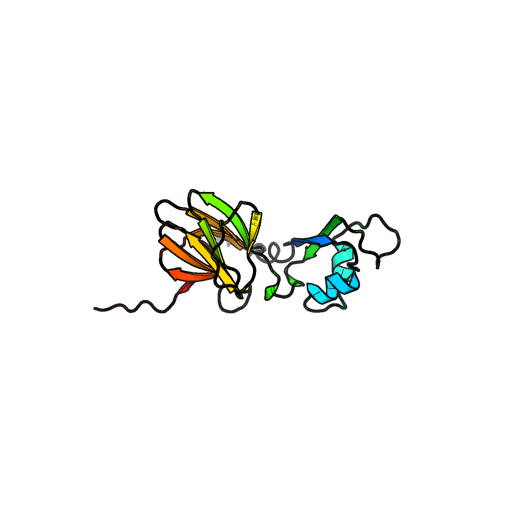.408 4.343 1.00 91.44 97 LYS A N 1
ATOM 766 C CA . LYS A 1 97 ? 0.374 -11.641 4.112 1.00 91.44 97 LYS A CA 1
ATOM 767 C C . LYS A 1 97 ? 1.068 -12.909 4.638 1.00 91.44 97 LYS A C 1
ATOM 769 O O . LYS A 1 97 ? 0.428 -13.713 5.308 1.00 91.44 97 LYS A O 1
ATOM 774 N N . ASP A 1 98 ? 2.368 -13.043 4.378 1.00 89.56 98 ASP A N 1
ATOM 775 C CA . ASP A 1 98 ? 3.142 -14.263 4.656 1.00 89.56 98 ASP A CA 1
ATOM 776 C C . ASP A 1 98 ? 3.896 -14.212 6.000 1.00 89.56 98 ASP A C 1
ATOM 778 O O . ASP A 1 98 ? 4.800 -15.004 6.254 1.00 89.56 98 ASP A O 1
ATOM 782 N N . THR A 1 99 ? 3.561 -13.258 6.875 1.00 91.31 99 THR A N 1
ATOM 783 C CA . THR A 1 99 ? 4.239 -13.074 8.168 1.00 91.31 99 THR A CA 1
ATOM 784 C C . THR A 1 99 ? 3.241 -12.989 9.313 1.00 91.31 99 THR A C 1
ATOM 786 O O . THR A 1 99 ? 2.183 -12.378 9.181 1.00 91.31 99 THR A O 1
ATOM 789 N N . ALA A 1 100 ? 3.599 -13.531 10.478 1.00 89.44 100 ALA A N 1
ATOM 790 C CA . ALA A 1 100 ? 2.791 -13.380 11.690 1.00 89.44 100 ALA A CA 1
ATOM 791 C C . ALA A 1 100 ? 3.043 -12.044 12.419 1.00 89.44 100 ALA A C 1
ATOM 793 O O . ALA A 1 100 ? 2.180 -11.569 13.158 1.00 89.44 100 ALA A O 1
ATOM 794 N N . SER A 1 101 ? 4.209 -11.428 12.210 1.00 94.38 101 SER A N 1
ATOM 795 C CA . SER A 1 101 ? 4.670 -10.274 12.984 1.00 94.38 101 SER A CA 1
ATOM 796 C C . SER A 1 101 ? 3.992 -8.968 12.572 1.00 94.38 101 SER A C 1
ATOM 798 O O . SER A 1 101 ? 4.064 -8.546 11.416 1.00 94.38 101 SER A O 1
ATOM 800 N N . TRP A 1 102 ? 3.403 -8.282 13.550 1.00 96.25 102 TRP A N 1
ATOM 801 C CA . TRP A 1 102 ? 2.916 -6.916 13.390 1.00 96.25 102 TRP A CA 1
ATOM 802 C C . TRP A 1 102 ? 4.071 -5.918 13.459 1.00 96.25 102 TRP A C 1
ATOM 804 O O . TRP A 1 102 ? 4.954 -6.028 14.307 1.00 96.25 102 TRP A O 1
ATOM 814 N N . LYS A 1 103 ? 4.048 -4.924 12.575 1.00 96.81 103 LYS A N 1
ATOM 815 C CA . LYS A 1 103 ? 5.024 -3.834 12.500 1.00 96.81 103 LYS A CA 1
ATOM 816 C C . LYS A 1 103 ? 4.302 -2.492 12.525 1.00 96.81 103 LYS A C 1
ATOM 818 O O . LYS A 1 103 ? 3.140 -2.410 12.135 1.00 96.81 103 LYS A O 1
ATOM 823 N N . SER A 1 104 ? 4.982 -1.439 12.969 1.00 96.06 104 SER A N 1
ATOM 824 C CA . SER A 1 104 ? 4.416 -0.085 12.955 1.00 96.06 104 SER A CA 1
ATOM 825 C C . SER A 1 104 ? 4.268 0.426 11.521 1.00 96.06 104 SER A C 1
ATOM 827 O O . SER A 1 104 ? 5.206 0.335 10.726 1.00 96.06 104 SER A O 1
ATOM 829 N N . GLY A 1 105 ? 3.083 0.933 11.181 1.00 92.12 105 GLY A N 1
ATOM 830 C CA . GLY A 1 105 ? 2.804 1.541 9.887 1.00 92.12 105 GLY A CA 1
ATOM 831 C C . GLY A 1 105 ? 3.256 2.996 9.866 1.00 92.12 105 GLY A C 1
ATOM 832 O O . GLY A 1 105 ? 2.788 3.803 10.662 1.00 92.12 105 GLY A O 1
ATOM 833 N N . GLN A 1 106 ? 4.149 3.338 8.941 1.00 90.19 106 GLN A N 1
ATOM 834 C CA . GLN A 1 106 ? 4.604 4.712 8.720 1.00 90.19 106 GLN A CA 1
ATOM 835 C C . GLN A 1 106 ? 3.968 5.307 7.461 1.00 90.19 106 GLN A C 1
ATOM 837 O O . GLN A 1 106 ? 3.496 4.585 6.581 1.00 90.19 106 GLN A O 1
ATOM 842 N N . LEU A 1 107 ? 3.959 6.637 7.361 1.00 90.44 107 LEU A N 1
ATOM 843 C CA . LEU A 1 107 ? 3.491 7.327 6.160 1.00 90.44 107 LEU A CA 1
ATOM 844 C C . LEU A 1 107 ? 4.245 6.839 4.919 1.00 90.44 107 LEU A C 1
ATOM 846 O O . LEU A 1 107 ? 5.441 6.562 4.975 1.00 90.44 107 LEU A O 1
ATOM 850 N N . LYS A 1 108 ? 3.530 6.772 3.792 1.00 88.25 108 LYS A N 1
ATOM 851 C CA . LYS A 1 108 ? 4.009 6.239 2.507 1.00 88.25 108 LYS A CA 1
ATOM 852 C C . LYS A 1 108 ? 4.341 4.741 2.526 1.00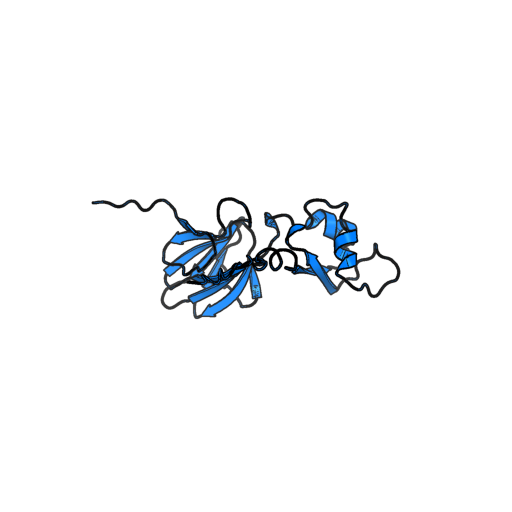 88.25 108 LYS A C 1
ATOM 854 O O . LYS A 1 108 ? 4.889 4.247 1.546 1.00 88.25 108 LYS A O 1
ATOM 859 N N . LEU A 1 109 ? 3.978 4.005 3.582 1.00 92.12 109 LEU A N 1
ATOM 860 C CA . LEU A 1 109 ? 4.057 2.546 3.577 1.00 92.12 109 LEU A CA 1
ATOM 861 C C . LEU A 1 109 ? 3.237 1.979 2.415 1.00 92.12 109 LEU A C 1
ATOM 863 O O . LEU A 1 109 ? 2.043 2.261 2.290 1.00 92.12 109 LEU A O 1
ATOM 867 N N . GLU A 1 110 ? 3.887 1.134 1.622 1.00 91.94 110 GLU A N 1
ATOM 868 C CA . GLU A 1 110 ? 3.256 0.347 0.571 1.00 91.94 110 GLU A CA 1
ATOM 869 C C . GLU A 1 110 ? 2.630 -0.914 1.162 1.00 91.94 110 GLU A C 1
ATOM 871 O O . GLU A 1 110 ? 3.303 -1.723 1.814 1.00 91.94 110 GLU A O 1
ATOM 876 N N . LEU A 1 111 ? 1.340 -1.078 0.910 1.00 91.69 111 LEU A N 1
ATOM 877 C CA . LEU A 1 111 ? 0.531 -2.223 1.288 1.00 91.69 111 LEU A CA 1
ATOM 878 C C . LEU A 1 111 ? 0.146 -2.974 0.015 1.00 91.69 111 LEU A C 1
ATOM 880 O O . LEU A 1 111 ? -0.395 -2.383 -0.916 1.00 91.69 111 LEU A O 1
ATOM 884 N N . PHE A 1 112 ? 0.420 -4.269 -0.030 1.00 90.00 112 PHE A N 1
ATOM 885 C CA . PHE A 1 112 ? 0.120 -5.121 -1.177 1.00 90.00 112 PHE A CA 1
ATOM 886 C C . PHE A 1 112 ? -1.062 -6.040 -0.880 1.00 90.00 112 PHE A C 1
ATOM 888 O O . PHE A 1 112 ? -1.583 -6.083 0.236 1.00 90.00 112 PHE A O 1
ATOM 895 N N . GLN A 1 113 ? -1.500 -6.792 -1.889 1.00 88.06 113 GLN A N 1
ATOM 896 C CA . GLN A 1 113 ? -2.579 -7.756 -1.720 1.00 88.06 113 GLN A CA 1
ATOM 897 C C . GLN A 1 113 ? -2.310 -8.709 -0.544 1.00 88.06 113 GLN A C 1
ATOM 899 O O . GLN A 1 113 ? -1.292 -9.396 -0.495 1.00 88.06 113 GLN A O 1
ATOM 904 N N . GLY A 1 114 ? -3.294 -8.826 0.347 1.00 90.50 114 GLY A N 1
ATOM 905 C CA . GLY A 1 114 ? -3.246 -9.705 1.513 1.00 90.50 114 GLY A CA 1
ATOM 906 C C . GLY A 1 114 ? -2.562 -9.089 2.732 1.00 90.50 114 GLY A C 1
ATOM 907 O O . GLY A 1 114 ? -2.662 -9.660 3.819 1.00 90.50 114 GLY A O 1
ATOM 908 N N . ASP A 1 115 ? -1.929 -7.922 2.595 1.00 94.69 115 ASP A N 1
ATOM 909 C CA . ASP A 1 115 ? -1.426 -7.190 3.750 1.00 94.69 115 ASP A CA 1
ATOM 910 C C . ASP A 1 115 ? -2.593 -6.735 4.628 1.00 94.69 115 ASP A C 1
ATOM 912 O O . ASP A 1 115 ? -3.670 -6.373 4.149 1.00 94.69 115 ASP A O 1
ATOM 916 N N . THR A 1 116 ? -2.385 -6.782 5.939 1.00 95.69 116 THR A N 1
ATOM 917 C CA . THR A 1 116 ? -3.384 -6.382 6.932 1.00 95.69 116 THR A CA 1
ATOM 918 C C . THR A 1 116 ? -2.965 -5.071 7.574 1.00 95.69 116 THR A C 1
ATOM 920 O O . THR A 1 116 ? -1.812 -4.935 7.976 1.00 95.69 116 THR A O 1
ATOM 923 N N . VAL A 1 117 ? -3.900 -4.138 7.725 1.00 97.00 117 VAL A N 1
ATOM 924 C CA . VAL A 1 117 ? -3.744 -2.911 8.513 1.00 97.00 117 VAL A CA 1
ATOM 925 C C . VAL A 1 117 ? -4.645 -3.004 9.734 1.00 97.00 117 VAL A C 1
ATOM 927 O O . VAL A 1 117 ? -5.789 -3.448 9.632 1.00 97.00 117 VAL A O 1
ATOM 930 N N . ARG A 1 118 ? -4.132 -2.587 10.889 1.00 97.25 118 ARG A N 1
ATOM 931 C CA . ARG A 1 118 ? -4.863 -2.551 12.151 1.00 97.25 118 ARG A CA 1
ATOM 932 C C . ARG A 1 118 ? -4.675 -1.205 12.838 1.00 97.25 118 ARG A C 1
ATOM 934 O O . ARG A 1 118 ? -3.549 -0.755 13.026 1.00 97.25 118 ARG A O 1
ATOM 941 N N . THR A 1 119 ? -5.770 -0.592 13.245 1.00 97.69 119 THR A N 1
ATOM 942 C CA . THR A 1 119 ? -5.817 0.587 14.111 1.00 97.69 119 THR A CA 1
ATOM 943 C C . THR A 1 119 ? -6.197 0.129 15.514 1.00 97.69 119 THR A C 1
ATOM 945 O O . THR A 1 119 ? -7.137 -0.647 15.686 1.00 97.69 119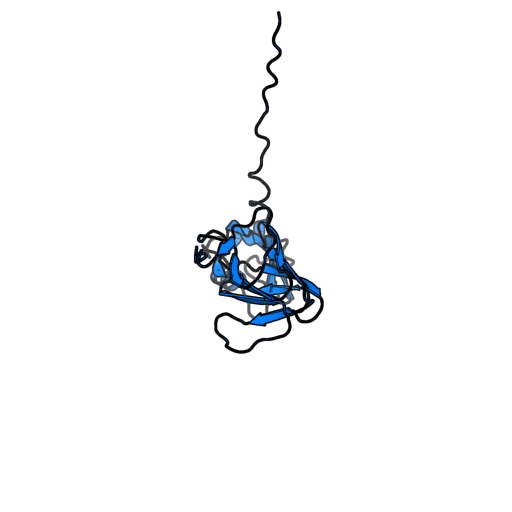 THR A O 1
ATOM 948 N N . LEU A 1 120 ? -5.442 0.549 16.530 1.00 96.94 120 LEU A N 1
ATOM 949 C CA . LEU A 1 120 ? -5.823 0.302 17.924 1.00 96.94 120 LEU A CA 1
ATOM 950 C C . LEU A 1 120 ? -6.728 1.419 18.455 1.00 96.94 120 LEU A C 1
ATOM 952 O O . LEU A 1 120 ? -7.233 2.249 17.693 1.00 96.94 120 LEU A O 1
ATOM 956 N N . ASP A 1 121 ? -6.933 1.424 19.765 1.00 96.81 121 ASP A N 1
ATOM 957 C CA . ASP A 1 121 ? -7.672 2.465 20.453 1.00 96.81 121 ASP A CA 1
ATOM 958 C C . ASP A 1 121 ? -7.075 3.857 20.196 1.00 96.81 121 ASP A C 1
ATOM 960 O O . ASP A 1 121 ? -5.859 4.011 20.012 1.00 96.81 121 ASP A O 1
ATOM 964 N N . GLY A 1 122 ? -7.955 4.850 20.047 1.00 96.25 122 GLY A N 1
ATOM 965 C CA . GLY A 1 122 ? -7.604 6.222 19.668 1.00 96.25 122 GLY A CA 1
ATOM 966 C C . GLY A 1 122 ? -6.830 6.366 18.348 1.00 96.25 122 GLY A C 1
ATOM 967 O O . GLY A 1 122 ? -6.343 7.453 18.046 1.00 96.25 122 GLY A O 1
ATOM 968 N N . SER A 1 123 ? -6.652 5.298 17.565 1.00 97.62 123 SER A N 1
ATOM 969 C CA . SER A 1 123 ? -5.804 5.300 16.371 1.00 97.62 123 SER A CA 1
ATOM 970 C C . SER A 1 123 ? -6.640 5.437 15.109 1.00 97.62 123 SER A C 1
ATOM 972 O O . SER A 1 123 ? -7.743 4.908 15.016 1.00 97.62 123 SER A O 1
ATOM 974 N N . LYS A 1 124 ? -6.097 6.118 14.102 1.00 97.12 124 LYS A N 1
ATOM 975 C CA . LYS A 1 124 ? -6.783 6.333 12.825 1.00 97.12 124 LYS A CA 1
ATOM 976 C C . LYS A 1 124 ? -5.803 6.171 11.683 1.00 97.12 124 LYS A C 1
ATOM 978 O O . LYS A 1 124 ? -4.698 6.708 11.740 1.00 97.12 124 LYS A O 1
ATOM 983 N N . ALA A 1 125 ? -6.204 5.452 10.646 1.00 97.56 125 ALA A N 1
ATOM 984 C CA . ALA A 1 125 ? -5.388 5.259 9.457 1.00 97.56 125 ALA A CA 1
ATOM 985 C C . ALA A 1 125 ? -6.171 5.679 8.221 1.00 97.56 125 ALA A C 1
ATOM 987 O O . ALA A 1 125 ? -7.357 5.380 8.114 1.00 97.56 125 ALA A O 1
ATOM 988 N N . ARG A 1 126 ? -5.508 6.331 7.262 1.00 95.75 126 ARG A N 1
ATOM 989 C CA . ARG A 1 126 ? -6.067 6.494 5.920 1.00 95.75 126 ARG A CA 1
ATOM 990 C C . ARG A 1 126 ? -5.216 5.793 4.886 1.00 95.75 126 ARG A C 1
ATOM 992 O O . ARG A 1 126 ? -4.006 6.013 4.815 1.00 95.75 126 ARG A O 1
ATOM 999 N N . VAL A 1 127 ? -5.867 4.979 4.070 1.00 93.69 127 VAL A N 1
ATOM 1000 C CA . VAL A 1 127 ? -5.230 4.171 3.035 1.00 93.69 127 VAL A CA 1
ATOM 1001 C C . VAL A 1 127 ? -5.722 4.653 1.679 1.00 93.69 127 VAL A C 1
ATOM 1003 O O . VAL A 1 127 ? -6.910 4.584 1.375 1.00 93.69 127 VAL A O 1
ATOM 1006 N N . LYS A 1 128 ? -4.803 5.159 0.860 1.00 90.94 128 LYS A N 1
ATOM 1007 C CA . LYS A 1 128 ? -5.076 5.543 -0.521 1.00 90.94 128 LYS A CA 1
ATOM 1008 C C . LYS A 1 128 ? -4.879 4.336 -1.425 1.00 90.94 128 LYS A C 1
ATOM 1010 O O . LYS A 1 128 ? -3.770 3.816 -1.533 1.00 90.94 128 LYS A O 1
ATOM 1015 N N . LEU A 1 129 ? -5.944 3.914 -2.088 1.00 85.31 129 LEU A N 1
ATOM 1016 C CA . LEU A 1 129 ? -5.876 2.898 -3.134 1.00 85.31 129 LEU A CA 1
ATOM 1017 C C . LEU A 1 129 ? -5.435 3.545 -4.461 1.00 85.31 129 LEU A C 1
ATOM 1019 O O . LEU A 1 129 ? -5.736 4.709 -4.714 1.00 85.31 129 LEU A O 1
ATOM 1023 N N . LEU A 1 130 ? -4.725 2.803 -5.315 1.00 74.50 130 LEU A N 1
ATOM 1024 C CA . LEU A 1 130 ? -4.089 3.362 -6.520 1.00 74.50 130 LEU A CA 1
ATOM 1025 C C . LEU A 1 130 ? -5.072 3.850 -7.602 1.00 74.50 130 LEU A C 1
ATOM 1027 O O . LEU A 1 130 ? -4.791 4.839 -8.270 1.00 74.50 130 LEU A O 1
ATOM 1031 N N . ASP A 1 131 ? -6.229 3.198 -7.731 1.00 66.12 131 ASP A N 1
ATOM 1032 C CA . ASP A 1 131 ? -7.295 3.565 -8.682 1.00 66.12 131 ASP A CA 1
ATOM 1033 C C . ASP A 1 131 ? -8.481 4.287 -8.015 1.00 66.12 131 ASP A C 1
ATOM 1035 O O . ASP A 1 131 ? -9.513 4.489 -8.657 1.00 66.12 131 ASP A O 1
ATOM 1039 N N . LYS A 1 132 ? -8.407 4.602 -6.710 1.00 64.00 132 LYS A N 1
ATOM 1040 C CA . LYS A 1 132 ? -9.598 4.991 -5.934 1.00 64.00 132 LYS A CA 1
ATOM 1041 C C . LYS A 1 132 ? -9.346 6.062 -4.874 1.00 64.00 132 LYS A C 1
ATOM 1043 O O . LYS A 1 132 ? -8.270 6.634 -4.715 1.00 64.00 132 LYS A O 1
ATOM 1048 N N . GLU A 1 133 ? -10.435 6.313 -4.167 1.00 80.75 133 GLU A N 1
ATOM 1049 C CA . GLU A 1 133 ? -10.581 7.132 -2.984 1.00 80.75 133 GLU A CA 1
ATOM 1050 C C . GLU A 1 133 ? -9.664 6.713 -1.825 1.00 80.75 133 GLU A C 1
ATOM 1052 O O . GLU A 1 133 ? -9.127 5.603 -1.754 1.00 80.75 133 GLU A O 1
ATOM 1057 N N . VAL A 1 134 ? -9.503 7.647 -0.897 1.00 89.88 134 VAL A N 1
ATOM 1058 C CA . VAL A 1 134 ? -8.853 7.435 0.387 1.00 89.88 134 VAL A CA 1
ATOM 1059 C C . VAL A 1 134 ? -9.849 6.807 1.361 1.00 89.88 134 VAL A C 1
ATOM 1061 O O . VAL A 1 134 ? -10.851 7.417 1.713 1.00 89.88 134 VAL A O 1
ATOM 1064 N N . LEU A 1 135 ? -9.537 5.605 1.833 1.00 91.44 135 LEU A N 1
ATOM 1065 C CA . LEU A 1 135 ? -10.295 4.903 2.865 1.00 91.44 135 LEU A CA 1
ATOM 1066 C C . LEU A 1 135 ? -9.849 5.351 4.251 1.00 91.44 135 LEU A C 1
ATOM 1068 O O . LEU A 1 135 ? -8.657 5.575 4.450 1.00 91.44 135 LEU A O 1
ATOM 1072 N N . SER A 1 136 ? -10.768 5.419 5.213 1.00 95.12 136 SER A N 1
ATOM 1073 C CA . SER A 1 136 ? -10.459 5.729 6.615 1.00 95.12 136 SER A CA 1
ATOM 1074 C C . SER A 1 136 ? -10.793 4.542 7.510 1.00 95.12 136 SER A C 1
ATOM 1076 O O . SER A 1 136 ? -11.952 4.158 7.608 1.00 95.12 136 SER A O 1
ATOM 1078 N N . LEU A 1 137 ? -9.784 3.972 8.166 1.00 95.75 137 LEU A N 1
ATOM 1079 C CA . LEU A 1 137 ? -9.953 2.996 9.238 1.00 95.75 137 LEU A CA 1
ATOM 1080 C C . LEU A 1 137 ? -10.037 3.743 10.567 1.00 95.75 137 LEU A C 1
ATOM 1082 O O . LEU A 1 137 ? -9.109 4.470 10.940 1.00 95.75 137 LEU A O 1
ATOM 1086 N N . GLU A 1 138 ? -11.148 3.547 11.265 1.00 96.62 138 GLU A N 1
ATOM 1087 C CA . GLU A 1 138 ? -11.418 4.152 12.570 1.00 96.62 138 GLU A CA 1
ATOM 1088 C C . GLU A 1 138 ? -10.743 3.366 13.704 1.00 96.62 138 GLU A C 1
ATOM 1090 O O . GLU A 1 138 ? -10.161 2.308 13.438 1.00 96.62 138 GLU A O 1
ATOM 1095 N N . PRO A 1 139 ? -10.781 3.837 14.963 1.00 97.50 139 PRO A N 1
ATOM 1096 C CA . PRO A 1 139 ? -10.202 3.102 16.083 1.00 97.50 139 PRO A CA 1
ATOM 1097 C C . PRO A 1 139 ? -10.697 1.657 16.170 1.00 97.50 139 PRO A C 1
ATOM 1099 O O . PRO A 1 139 ? -11.829 1.347 15.803 1.00 97.50 139 PRO A O 1
ATOM 1102 N N . ASN A 1 140 ? -9.830 0.772 16.664 1.00 96.94 140 ASN A N 1
ATOM 1103 C CA . ASN A 1 140 ? -10.130 -0.649 16.871 1.00 96.94 140 ASN A CA 1
ATOM 1104 C C . ASN A 1 140 ? -10.560 -1.403 15.597 1.00 96.94 140 ASN A C 1
ATOM 1106 O O . ASN A 1 140 ? -11.350 -2.347 15.656 1.00 96.94 140 ASN A O 1
ATOM 1110 N N . SER A 1 141 ? -10.009 -1.018 14.444 1.00 96.94 141 SER A N 1
ATOM 1111 C CA . SER A 1 141 ? -10.352 -1.612 13.150 1.00 96.94 141 SER A CA 1
ATOM 1112 C C . SER A 1 141 ? -9.229 -2.474 12.596 1.00 96.94 141 SER A C 1
ATOM 1114 O O . SER A 1 141 ? -8.045 -2.257 12.852 1.00 96.94 141 SER A O 1
ATOM 1116 N N . MET A 1 142 ? -9.597 -3.484 11.815 1.00 96.19 142 MET A N 1
ATOM 1117 C CA . MET A 1 142 ? -8.656 -4.366 11.138 1.00 96.19 142 MET A CA 1
ATOM 1118 C C . MET A 1 142 ? -9.173 -4.697 9.750 1.00 96.19 142 MET A C 1
ATOM 1120 O O . MET A 1 142 ? -10.283 -5.206 9.601 1.00 96.19 142 MET A O 1
ATOM 1124 N N . ALA A 1 143 ? -8.351 -4.451 8.738 1.00 94.75 143 ALA A N 1
ATOM 1125 C CA . ALA A 1 143 ? -8.724 -4.667 7.354 1.00 94.75 143 ALA A CA 1
ATOM 1126 C C . ALA A 1 143 ? -7.587 -5.285 6.543 1.00 94.75 143 ALA A C 1
ATOM 1128 O O . ALA A 1 143 ? -6.413 -4.997 6.767 1.00 94.75 143 ALA A O 1
ATOM 1129 N N . VAL A 1 144 ? -7.952 -6.135 5.591 1.00 94.06 144 VAL A N 1
ATOM 1130 C CA . VAL A 1 144 ? -7.042 -6.789 4.651 1.00 94.06 144 VAL A CA 1
ATOM 1131 C C . VAL A 1 144 ? -7.175 -6.114 3.291 1.00 94.06 144 VAL A C 1
ATOM 1133 O O . VAL A 1 144 ? -8.287 -5.924 2.794 1.00 94.06 144 VAL A O 1
ATOM 1136 N N . ILE A 1 145 ? -6.048 -5.771 2.671 1.00 91.81 145 ILE A N 1
ATOM 1137 C CA . ILE A 1 145 ? -6.022 -5.206 1.320 1.00 91.81 145 ILE A CA 1
ATOM 1138 C C . ILE A 1 145 ? -6.372 -6.302 0.309 1.00 91.81 145 ILE A C 1
ATOM 1140 O O . ILE A 1 145 ? -5.742 -7.365 0.280 1.00 91.81 145 ILE A O 1
ATOM 1144 N N . LYS A 1 146 ? -7.377 -6.056 -0.536 1.00 87.31 146 LYS A N 1
ATOM 1145 C CA . LYS A 1 146 ? -7.809 -6.987 -1.590 1.00 87.31 146 LYS A CA 1
ATOM 1146 C C . LYS A 1 146 ? -7.279 -6.510 -2.948 1.00 87.31 146 LYS A C 1
ATOM 1148 O O . LYS A 1 146 ? -6.983 -5.326 -3.111 1.00 87.31 146 LYS A O 1
ATOM 1153 N N . PRO A 1 147 ? -7.105 -7.413 -3.928 1.00 71.81 147 PRO A N 1
ATOM 1154 C CA . PRO A 1 147 ? -6.645 -7.004 -5.247 1.00 71.81 147 PRO A CA 1
ATOM 1155 C C . PRO A 1 147 ? -7.725 -6.169 -5.943 1.00 71.81 147 PRO A C 1
ATOM 1157 O O . PRO A 1 147 ? -8.895 -6.557 -5.987 1.00 71.81 147 PRO A O 1
ATOM 1160 N N . LEU A 1 148 ? -7.327 -5.051 -6.552 1.00 63.53 148 LEU A N 1
ATOM 1161 C CA . LEU A 1 148 ? -8.226 -4.246 -7.381 1.00 63.53 148 LEU A CA 1
ATOM 1162 C C . LEU A 1 148 ? -8.824 -5.114 -8.502 1.00 63.53 148 LEU A C 1
ATOM 1164 O O . LEU A 1 148 ? -8.096 -5.718 -9.290 1.00 63.53 148 LEU A O 1
ATOM 1168 N N . GLY A 1 149 ? -10.157 -5.167 -8.562 1.00 60.00 149 GLY A N 1
ATOM 1169 C CA . GLY A 1 149 ? -10.917 -5.956 -9.541 1.00 60.00 149 GLY A CA 1
ATOM 1170 C C . GLY A 1 149 ? -11.410 -7.322 -9.043 1.00 60.00 149 GLY A C 1
ATOM 1171 O O . GLY A 1 149 ? -12.345 -7.856 -9.630 1.00 60.00 149 GLY A O 1
ATOM 1172 N N . GLY A 1 150 ? -10.888 -7.858 -7.934 1.00 60.09 150 GLY A N 1
ATOM 1173 C CA . GLY A 1 150 ? -11.324 -9.147 -7.382 1.00 60.09 150 GLY A CA 1
ATOM 1174 C C . GLY A 1 150 ? -12.34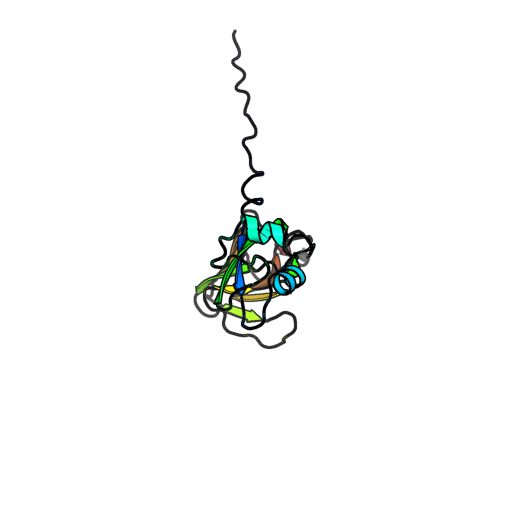1 -8.995 -6.254 1.00 60.09 150 GLY A C 1
ATOM 1175 O O . GLY A 1 150 ? -11.935 -8.844 -5.113 1.00 60.09 150 GLY A O 1
ATOM 1176 N N . GLY A 1 151 ? -13.647 -9.037 -6.547 1.00 64.44 151 GLY A N 1
ATOM 1177 C CA . GLY A 1 151 ? -14.747 -9.108 -5.556 1.00 64.44 151 GLY A CA 1
ATOM 1178 C C . GLY A 1 151 ? -14.925 -7.920 -4.586 1.00 64.44 151 GLY A C 1
ATOM 1179 O O . GLY A 1 151 ? -16.033 -7.675 -4.130 1.00 64.44 151 GLY A O 1
ATOM 1180 N N . GLY A 1 152 ? -13.877 -7.141 -4.316 1.00 76.44 152 GLY A N 1
ATOM 1181 C CA . GLY A 1 152 ? -13.844 -5.985 -3.425 1.00 76.44 152 GLY A CA 1
ATOM 1182 C C . GLY A 1 152 ? -12.429 -5.409 -3.325 1.00 76.44 152 GLY A C 1
ATOM 1183 O O . GLY A 1 152 ? -11.474 -6.025 -3.788 1.00 76.44 152 GLY A O 1
ATOM 1184 N N . ASP A 1 153 ? -12.290 -4.211 -2.763 1.00 82.50 153 ASP A N 1
ATOM 1185 C CA . ASP A 1 153 ? -11.003 -3.497 -2.665 1.00 82.50 153 ASP A CA 1
ATOM 1186 C C . ASP A 1 153 ? -10.360 -3.633 -1.280 1.00 82.50 153 ASP A C 1
ATOM 1188 O O . ASP A 1 153 ? -9.145 -3.528 -1.113 1.00 82.50 153 ASP A O 1
ATOM 1192 N N . LEU A 1 154 ? -11.192 -3.909 -0.283 1.00 87.50 154 LEU A N 1
ATOM 1193 C CA . LEU A 1 154 ? -10.813 -4.076 1.106 1.00 87.50 154 LEU A CA 1
ATOM 1194 C C . LEU A 1 154 ? -11.700 -5.155 1.718 1.00 87.50 154 LEU A C 1
ATOM 1196 O O . LEU A 1 154 ? -12.886 -5.227 1.407 1.00 87.50 154 LEU A O 1
ATOM 1200 N N . GLU A 1 155 ? -11.150 -5.963 2.612 1.00 91.69 155 GLU A N 1
ATOM 1201 C CA . GLU A 1 155 ? -11.935 -6.837 3.475 1.00 91.69 155 GLU A CA 1
ATOM 1202 C C . GLU A 1 155 ? -11.812 -6.373 4.925 1.00 91.69 155 GLU A C 1
ATOM 1204 O O . GLU A 1 155 ? -10.733 -6.442 5.514 1.00 91.69 155 GLU A O 1
ATOM 1209 N N . LEU A 1 156 ? -12.911 -5.897 5.503 1.00 92.94 156 LEU A N 1
ATOM 1210 C CA . LEU A 1 156 ? -12.975 -5.506 6.903 1.00 92.94 156 LEU A CA 1
ATOM 1211 C C . LEU A 1 156 ? -13.161 -6.756 7.765 1.00 92.94 156 LEU A C 1
ATOM 1213 O O . LEU A 1 156 ? -14.157 -7.472 7.655 1.00 92.94 156 LEU A O 1
ATOM 1217 N N . LYS A 1 157 ? -12.179 -7.018 8.625 1.00 94.06 157 LYS A N 1
ATOM 1218 C CA . LYS A 1 157 ? -12.191 -8.137 9.571 1.00 94.06 157 LYS A CA 1
ATOM 1219 C C . LYS A 1 157 ? -12.792 -7.749 10.919 1.00 94.06 157 LYS A C 1
ATOM 1221 O O . LYS A 1 157 ? -13.371 -8.606 11.574 1.00 94.06 157 LYS A O 1
ATOM 1226 N N . ALA A 1 158 ? -12.621 -6.496 11.339 1.00 92.88 158 ALA A N 1
ATOM 1227 C CA . ALA A 1 158 ? -13.167 -5.959 12.583 1.00 92.88 158 ALA A CA 1
ATOM 1228 C C . ALA A 1 158 ? -13.217 -4.424 12.547 1.00 92.88 158 ALA A C 1
ATOM 1230 O O . ALA A 1 158 ? -12.436 -3.803 11.821 1.00 92.88 158 ALA A O 1
ATOM 1231 N N . GLY A 1 159 ? -14.075 -3.837 13.383 1.00 92.81 159 GLY A N 1
ATOM 1232 C CA . GLY A 1 159 ? -14.207 -2.391 13.570 1.00 92.81 159 GLY A CA 1
ATOM 1233 C C . GLY A 1 159 ? -14.992 -1.709 12.454 1.00 92.81 159 GLY A C 1
ATOM 1234 O O . GLY A 1 159 ? -15.949 -2.277 11.933 1.00 92.81 159 GLY A O 1
ATOM 1235 N N . SER A 1 160 ? -14.574 -0.496 12.098 1.00 92.62 160 SER A N 1
ATOM 1236 C CA . SER A 1 160 ? -15.301 0.393 11.195 1.00 92.62 160 SER A CA 1
ATOM 1237 C C . SER A 1 160 ? -14.383 0.982 10.129 1.00 92.62 160 SER A C 1
ATOM 1239 O O . SER A 1 160 ? -13.232 1.350 10.378 1.00 92.62 160 SER A O 1
ATOM 1241 N N . VAL A 1 161 ? -14.917 1.115 8.919 1.00 92.88 161 VAL A N 1
ATOM 1242 C CA . VAL A 1 161 ? -14.238 1.780 7.809 1.00 92.88 161 VAL A CA 1
ATOM 1243 C C . VAL A 1 161 ? -15.188 2.758 7.140 1.00 92.88 161 VAL A C 1
ATOM 1245 O O . VAL A 1 161 ? -16.338 2.423 6.867 1.00 92.88 161 VAL A O 1
ATOM 1248 N N . PHE A 1 162 ? -14.690 3.953 6.844 1.00 91.56 162 PHE A N 1
ATOM 1249 C CA . PHE A 1 162 ? -15.362 4.881 5.948 1.00 91.56 162 PHE A CA 1
ATOM 1250 C C . PHE A 1 162 ? -14.758 4.767 4.552 1.00 91.56 162 PHE A C 1
ATOM 1252 O O . PHE A 1 162 ? -13.542 4.893 4.363 1.00 91.56 162 PHE A O 1
ATOM 1259 N N . ALA A 1 163 ? -15.635 4.517 3.588 1.00 86.06 163 ALA A N 1
ATOM 1260 C CA . ALA A 1 163 ? -15.338 4.366 2.176 1.00 86.06 163 ALA A CA 1
ATOM 1261 C C . ALA A 1 163 ? -16.467 5.027 1.382 1.00 86.06 163 ALA A C 1
ATOM 1263 O O . ALA A 1 163 ? -17.621 4.665 1.590 1.00 86.06 163 ALA A O 1
ATOM 1264 N N . GLY A 1 164 ? -16.169 5.965 0.485 1.00 80.75 164 GLY A N 1
ATOM 1265 C CA . GLY A 1 164 ? -17.178 6.498 -0.431 1.00 80.75 164 GLY A CA 1
ATOM 1266 C C . GLY A 1 164 ? -17.468 5.528 -1.578 1.00 80.75 164 GLY A C 1
ATOM 1267 O O . GLY A 1 164 ? -18.580 5.033 -1.705 1.00 80.75 164 GLY A O 1
ATOM 1268 N N . HIS A 1 165 ? -16.459 5.211 -2.394 1.00 79.06 165 HIS A N 1
ATOM 1269 C CA . HIS A 1 165 ? -16.607 4.423 -3.630 1.00 79.06 165 HIS A CA 1
ATOM 1270 C C . HIS A 1 165 ? -15.861 3.084 -3.612 1.00 79.06 165 HIS A C 1
ATOM 1272 O O . HIS A 1 165 ? -15.950 2.298 -4.562 1.00 79.06 165 HIS A O 1
ATOM 1278 N N . ALA A 1 166 ? -15.060 2.819 -2.579 1.00 80.81 166 ALA A N 1
ATOM 1279 C CA . ALA A 1 166 ? -14.392 1.530 -2.469 1.00 80.81 166 ALA A CA 1
ATOM 1280 C C . ALA A 1 166 ? -15.386 0.462 -2.004 1.00 80.81 166 ALA A C 1
ATOM 1282 O O . ALA A 1 166 ? -16.169 0.666 -1.080 1.00 80.81 166 ALA A O 1
ATOM 1283 N N . ARG A 1 167 ? -15.318 -0.709 -2.628 1.00 83.25 167 ARG A N 1
ATOM 1284 C CA . ARG A 1 167 ? -16.113 -1.875 -2.259 1.00 83.25 167 ARG A CA 1
ATOM 1285 C C . ARG A 1 167 ? -15.460 -2.545 -1.061 1.00 83.25 167 ARG A C 1
ATOM 1287 O O . ARG A 1 167 ? -14.360 -3.092 -1.180 1.00 83.25 167 ARG A O 1
ATOM 1294 N N . VAL A 1 168 ? -16.146 -2.512 0.071 1.00 86.81 168 VAL A N 1
ATOM 1295 C CA . VAL A 1 168 ? -15.712 -3.166 1.304 1.00 86.81 168 VAL A CA 1
ATOM 1296 C C . VAL A 1 168 ? -16.437 -4.498 1.434 1.00 86.81 168 VAL A C 1
ATOM 1298 O O . VAL A 1 168 ? -17.662 -4.549 1.437 1.00 86.81 168 VAL A O 1
ATOM 1301 N N . VAL A 1 169 ? -15.672 -5.578 1.544 1.00 86.88 169 VAL A N 1
ATOM 1302 C CA . VAL A 1 169 ? -16.183 -6.906 1.886 1.00 86.88 169 VAL A CA 1
ATOM 1303 C C . VAL A 1 169 ? -16.158 -7.036 3.402 1.00 86.88 169 VAL A C 1
ATOM 1305 O O . VAL A 1 169 ? -15.139 -6.746 4.027 1.00 86.88 169 VAL A O 1
ATOM 1308 N N . THR A 1 170 ? -17.247 -7.4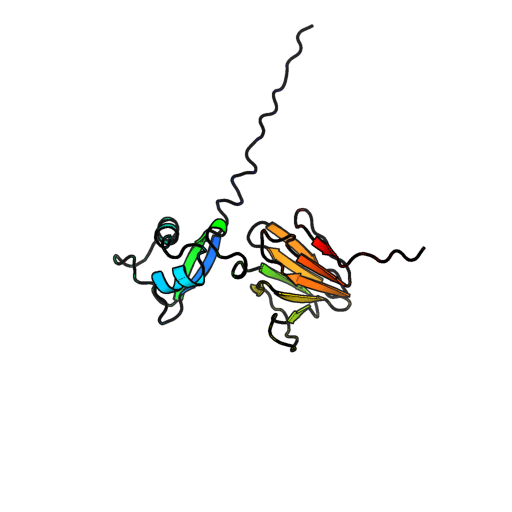89 4.003 1.00 83.06 170 THR A N 1
ATOM 1309 C CA . THR A 1 170 ? -17.306 -7.830 5.426 1.00 83.06 170 THR A CA 1
ATOM 1310 C C . THR A 1 170 ? -17.526 -9.331 5.562 1.00 83.06 170 THR A C 1
ATOM 1312 O O . THR A 1 170 ? -18.169 -9.954 4.715 1.00 83.06 170 THR A O 1
ATOM 1315 N N . ALA A 1 171 ? -16.979 -9.944 6.614 1.00 69.06 171 ALA A N 1
ATOM 1316 C CA . ALA A 1 171 ? -17.497 -11.241 7.031 1.00 69.06 171 ALA A CA 1
ATOM 1317 C C . ALA A 1 171 ? -18.959 -11.026 7.449 1.00 69.06 171 ALA A C 1
ATOM 1319 O O . ALA A 1 171 ? -19.242 -10.065 8.165 1.00 69.06 171 ALA A O 1
ATOM 1320 N N . SER A 1 172 ? -19.870 -11.865 6.954 1.00 54.53 172 SER A N 1
ATOM 1321 C CA . SER A 1 172 ? -21.315 -11.770 7.163 1.00 54.53 172 SER A CA 1
ATOM 1322 C C . SER A 1 172 ? -21.639 -11.353 8.597 1.00 54.53 172 SER A C 1
ATOM 1324 O O . SER A 1 172 ? -21.240 -12.036 9.543 1.00 54.53 172 SER A O 1
ATOM 1326 N N . ALA A 1 173 ? -22.349 -10.239 8.769 1.00 49.19 173 ALA A N 1
ATOM 1327 C CA . ALA A 1 173 ? -22.879 -9.875 10.072 1.00 49.19 173 ALA A CA 1
ATOM 1328 C C . ALA A 1 173 ? -23.820 -11.002 10.525 1.00 49.19 173 ALA A C 1
ATOM 1330 O O . ALA A 1 173 ? -24.847 -11.246 9.893 1.00 49.19 173 ALA A O 1
ATOM 1331 N N . ARG A 1 174 ? -23.472 -11.719 11.600 1.00 41.97 174 ARG A N 1
ATOM 1332 C CA . ARG A 1 174 ? -24.473 -12.486 12.345 1.00 41.97 174 ARG A CA 1
ATOM 1333 C C . ARG A 1 174 ? -25.317 -11.457 13.083 1.00 41.97 174 ARG A C 1
ATOM 1335 O O . ARG A 1 174 ? -24.875 -10.912 14.088 1.00 41.97 174 ARG A O 1
ATOM 1342 N N . VAL A 1 175 ? -26.495 -11.162 12.546 1.00 41.75 175 VAL A N 1
ATOM 1343 C CA . VAL A 1 175 ? -27.544 -10.504 13.321 1.00 41.75 175 VAL A CA 1
ATOM 1344 C C . VAL A 1 175 ? -28.141 -11.596 14.195 1.00 41.75 175 VAL A C 1
ATOM 1346 O O . VAL A 1 175 ? -28.853 -12.468 13.702 1.00 41.75 175 VAL A O 1
ATOM 1349 N N . THR A 1 176 ? -27.755 -11.613 15.465 1.00 37.06 176 THR A N 1
ATOM 1350 C CA . THR A 1 176 ? -28.508 -12.359 16.471 1.00 37.06 176 THR A CA 1
ATOM 1351 C C . THR A 1 176 ? -29.729 -11.496 16.803 1.00 37.06 176 THR A C 1
ATOM 1353 O O . THR A 1 176 ? -29.512 -10.338 17.170 1.00 37.06 176 THR A O 1
ATOM 1356 N N . PRO A 1 177 ? -30.963 -11.980 16.572 1.00 52.81 177 PRO A N 1
ATOM 1357 C CA . PRO A 1 177 ? -32.178 -11.245 16.917 1.00 52.81 177 PRO A CA 1
ATOM 1358 C C . PRO A 1 177 ? -32.304 -11.016 18.426 1.00 52.81 177 PRO A C 1
ATOM 1360 O O . PRO A 1 177 ? -31.725 -11.817 19.198 1.00 52.81 177 PRO A O 1
#

pLDDT: mean 81.14, std 16.1, range [37.06, 97.75]